Protein AF-A0A6I9X3T2-F1 (afdb_monomer_lite)

Structure (mmCIF, N/CA/C/O backbone):
data_AF-A0A6I9X3T2-F1
#
_entry.id   AF-A0A6I9X3T2-F1
#
loop_
_atom_site.group_PDB
_atom_site.id
_atom_site.type_symbol
_atom_site.label_atom_id
_atom_site.label_alt_id
_atom_site.label_comp_id
_atom_site.label_asym_id
_atom_site.label_entity_id
_atom_site.label_seq_id
_atom_site.pdbx_PDB_ins_code
_atom_site.Cartn_x
_atom_site.Cartn_y
_atom_site.Cartn_z
_atom_site.occupancy
_atom_site.B_iso_or_equiv
_atom_site.auth_seq_id
_atom_site.auth_comp_id
_atom_site.auth_asym_id
_atom_site.auth_atom_id
_atom_site.pdbx_PDB_model_num
ATOM 1 N N . MET A 1 1 ? 35.623 -8.722 -0.487 1.00 36.25 1 MET A N 1
ATOM 2 C CA . MET A 1 1 ? 34.406 -9.232 0.184 1.00 36.25 1 MET A CA 1
ATOM 3 C C . MET A 1 1 ? 33.164 -8.410 -0.207 1.00 36.25 1 MET A C 1
ATOM 5 O O . MET A 1 1 ? 32.327 -8.148 0.637 1.00 36.25 1 MET A O 1
ATOM 9 N N . TYR A 1 2 ? 33.037 -8.009 -1.482 1.00 32.78 2 TYR A N 1
ATOM 10 C CA . TYR A 1 2 ? 31.854 -7.307 -2.017 1.00 32.78 2 TYR A CA 1
ATOM 11 C C . TYR A 1 2 ? 31.124 -8.128 -3.093 1.00 32.78 2 TYR A C 1
ATOM 13 O O . TYR A 1 2 ? 29.974 -7.849 -3.388 1.00 32.78 2 TYR A O 1
ATOM 21 N N . PHE A 1 3 ? 31.750 -9.181 -3.631 1.00 32.00 3 PHE A N 1
ATOM 22 C CA . PHE A 1 3 ? 31.204 -9.988 -4.727 1.00 32.00 3 PHE A CA 1
ATOM 23 C C . PHE A 1 3 ? 29.961 -10.818 -4.352 1.00 32.00 3 PHE A C 1
ATOM 25 O O . PHE A 1 3 ? 29.101 -11.019 -5.194 1.00 32.00 3 PHE A O 1
ATOM 32 N N . THR A 1 4 ? 29.792 -11.230 -3.092 1.00 39.19 4 THR A N 1
ATOM 33 C CA . THR A 1 4 ? 28.711 -12.158 -2.698 1.00 39.19 4 THR A CA 1
ATOM 34 C C . THR A 1 4 ? 27.337 -11.502 -2.532 1.00 39.19 4 THR A C 1
ATOM 36 O O . THR A 1 4 ? 26.312 -12.151 -2.738 1.00 39.19 4 THR A O 1
ATOM 39 N N . VAL A 1 5 ? 27.282 -10.217 -2.166 1.00 44.88 5 VAL A N 1
ATOM 40 C CA . VAL A 1 5 ? 26.004 -9.509 -1.953 1.00 44.88 5 VAL A CA 1
ATOM 41 C C . VAL A 1 5 ? 25.334 -9.182 -3.289 1.00 44.88 5 VAL A C 1
ATOM 43 O O . VAL A 1 5 ? 24.115 -9.283 -3.399 1.00 44.88 5 VAL A O 1
ATOM 46 N N . TRP A 1 6 ? 26.123 -8.841 -4.310 1.00 41.34 6 TRP A N 1
ATOM 47 C CA . TRP A 1 6 ? 25.621 -8.528 -5.650 1.00 41.34 6 TRP A CA 1
ATOM 48 C C . TRP A 1 6 ? 25.137 -9.770 -6.396 1.00 41.34 6 TRP A C 1
ATOM 50 O O . TRP A 1 6 ? 24.061 -9.736 -6.980 1.00 41.34 6 TRP A O 1
ATOM 60 N N . GLU A 1 7 ? 25.865 -10.883 -6.296 1.00 44.50 7 GLU A N 1
ATOM 61 C CA . GLU A 1 7 ? 25.484 -12.156 -6.923 1.00 44.50 7 GLU A CA 1
ATOM 62 C C . GLU A 1 7 ? 24.154 -12.683 -6.362 1.00 44.50 7 GLU A C 1
ATOM 64 O O . GLU A 1 7 ? 23.272 -13.079 -7.117 1.00 44.50 7 GLU A O 1
ATOM 69 N N . THR A 1 8 ? 23.954 -12.579 -5.043 1.00 51.19 8 THR A N 1
ATOM 70 C CA . THR A 1 8 ? 22.697 -12.994 -4.396 1.00 51.19 8 THR A CA 1
ATOM 71 C C . THR A 1 8 ? 21.515 -12.111 -4.828 1.00 51.19 8 THR A C 1
ATOM 73 O O . THR A 1 8 ? 20.446 -12.625 -5.139 1.00 51.19 8 THR A O 1
ATOM 76 N N . ARG A 1 9 ? 21.707 -10.784 -4.926 1.00 53.88 9 ARG A N 1
ATOM 77 C CA . ARG A 1 9 ? 20.660 -9.843 -5.382 1.00 53.88 9 ARG A CA 1
ATOM 78 C C . ARG A 1 9 ? 20.298 -10.026 -6.857 1.00 53.88 9 ARG A C 1
ATOM 80 O O . ARG A 1 9 ? 19.136 -9.872 -7.221 1.00 53.88 9 ARG A O 1
ATOM 87 N N . TYR A 1 10 ? 21.285 -10.345 -7.691 1.00 49.97 10 TYR A N 1
ATOM 88 C CA . TYR A 1 10 ? 21.084 -10.633 -9.108 1.00 49.97 10 TYR A CA 1
ATOM 89 C C . TYR A 1 10 ? 20.262 -11.915 -9.297 1.00 49.97 10 TYR A C 1
ATOM 91 O O . TYR A 1 10 ? 19.317 -11.933 -10.078 1.00 49.97 10 TYR A O 1
ATOM 99 N N . ILE A 1 11 ? 20.550 -12.959 -8.512 1.00 50.78 11 ILE A N 1
ATOM 100 C CA . ILE A 1 11 ? 19.784 -14.214 -8.514 1.00 50.78 11 ILE A CA 1
ATOM 101 C C . ILE A 1 11 ? 18.321 -13.976 -8.108 1.00 50.78 11 ILE A C 1
ATOM 103 O O . ILE A 1 11 ? 17.423 -14.493 -8.768 1.00 50.78 11 ILE A O 1
ATOM 107 N N . ASP A 1 12 ? 18.061 -13.153 -7.087 1.00 53.50 12 ASP A N 1
ATOM 108 C CA . ASP A 1 12 ? 16.691 -12.864 -6.638 1.00 53.50 12 ASP A CA 1
ATOM 109 C C . ASP A 1 12 ? 15.867 -12.099 -7.695 1.00 53.50 12 ASP A C 1
ATOM 111 O O . ASP A 1 12 ? 14.679 -12.382 -7.862 1.00 53.50 12 ASP A O 1
ATOM 115 N N . LEU A 1 13 ? 16.485 -11.189 -8.462 1.00 55.19 13 LEU A N 1
ATOM 116 C CA . LEU A 1 13 ? 15.826 -10.494 -9.581 1.00 55.19 13 LEU A CA 1
ATOM 117 C C . LEU A 1 13 ? 15.439 -11.460 -10.713 1.00 55.19 13 LEU A C 1
ATOM 119 O O . LEU A 1 13 ? 14.351 -11.343 -11.270 1.00 55.19 13 LEU A O 1
ATOM 123 N N . VAL A 1 14 ? 16.279 -12.454 -11.009 1.00 52.22 14 VAL A N 1
ATOM 124 C CA . VAL A 1 14 ? 16.060 -13.433 -12.094 1.00 52.22 14 VAL A CA 1
ATOM 125 C C . VAL A 1 14 ? 14.908 -14.413 -11.798 1.00 52.22 14 VAL A C 1
ATOM 127 O O . VAL A 1 14 ? 14.399 -15.056 -12.714 1.00 52.22 14 VAL A O 1
ATOM 130 N N . THR A 1 15 ? 14.462 -14.526 -10.540 1.00 53.75 15 THR A N 1
ATOM 131 C CA . THR A 1 15 ? 13.372 -15.447 -10.149 1.00 53.75 15 THR A CA 1
ATOM 132 C C . THR A 1 15 ? 11.957 -14.907 -10.362 1.00 53.75 15 THR A C 1
ATOM 134 O O . THR A 1 15 ? 11.018 -15.699 -10.412 1.00 53.75 15 THR A O 1
ATOM 137 N N . PHE A 1 16 ? 11.773 -13.592 -10.522 1.00 62.12 16 PHE A N 1
ATOM 138 C CA . PHE A 1 16 ? 10.501 -13.052 -11.013 1.00 62.12 16 PHE A CA 1
ATOM 139 C C . PHE A 1 16 ? 10.428 -13.315 -12.524 1.00 62.12 16 PHE A C 1
ATOM 141 O O . PHE A 1 16 ? 11.463 -13.161 -13.176 1.00 62.12 16 PHE A O 1
ATOM 148 N N . PRO A 1 17 ? 9.281 -13.730 -13.105 1.00 57.81 17 PRO A N 1
ATOM 149 C CA . PRO A 1 17 ? 9.253 -14.172 -14.495 1.00 57.81 17 PRO A CA 1
ATOM 150 C C . PRO A 1 17 ? 9.870 -13.101 -15.402 1.00 57.81 17 PRO A C 1
ATOM 152 O O . PRO A 1 17 ? 9.395 -11.958 -15.400 1.00 57.81 17 PRO A O 1
ATOM 155 N N . PRO A 1 18 ? 10.946 -13.433 -16.141 1.00 56.97 18 PRO A N 1
ATOM 156 C CA . PRO A 1 18 ? 11.605 -12.469 -17.004 1.00 56.97 18 PRO A CA 1
ATOM 157 C C . PRO A 1 18 ? 10.618 -11.935 -18.040 1.00 56.97 18 PRO A C 1
ATOM 159 O O . PRO A 1 18 ? 9.667 -12.620 -18.429 1.00 56.97 18 PRO A O 1
ATOM 162 N N . SER A 1 19 ? 10.855 -10.715 -18.530 1.00 57.22 19 SER A N 1
ATOM 163 C CA . SER A 1 19 ? 9.983 -10.086 -19.534 1.00 57.22 19 SER A CA 1
ATOM 164 C C . SER A 1 19 ? 9.838 -10.931 -20.801 1.00 57.22 19 SER A C 1
ATOM 166 O O . SER A 1 19 ? 8.856 -10.796 -21.515 1.00 57.22 19 SER A O 1
ATOM 168 N N . THR A 1 20 ? 10.776 -11.847 -21.045 1.00 53.47 20 THR A N 1
ATOM 169 C CA . THR A 1 20 ? 10.762 -12.813 -22.146 1.00 53.47 20 THR A CA 1
ATOM 170 C C . THR A 1 20 ? 9.652 -13.863 -22.051 1.00 53.47 20 THR A C 1
ATOM 172 O O . THR A 1 20 ? 9.318 -14.463 -23.070 1.00 53.47 20 THR A O 1
ATOM 175 N N . ILE A 1 21 ? 9.077 -14.097 -20.866 1.00 57.84 21 ILE A N 1
ATOM 176 C CA . ILE A 1 21 ? 7.931 -15.003 -20.668 1.00 57.84 21 ILE A CA 1
ATOM 177 C C . ILE A 1 21 ? 6.603 -14.257 -20.876 1.00 57.84 21 ILE A C 1
ATOM 179 O O . ILE A 1 21 ? 5.602 -14.866 -21.245 1.00 57.84 21 ILE A O 1
ATOM 183 N N . LEU A 1 22 ? 6.597 -12.935 -20.686 1.00 66.75 22 LEU A N 1
ATOM 184 C CA . LEU A 1 22 ? 5.420 -12.090 -20.853 1.00 66.75 22 LEU A CA 1
ATOM 185 C C . LEU A 1 22 ? 5.244 -11.698 -22.323 1.00 66.75 22 LEU A C 1
ATOM 187 O O . LEU A 1 22 ? 6.177 -11.265 -22.996 1.00 66.75 22 LEU A O 1
ATOM 191 N N . HIS A 1 23 ? 4.020 -11.817 -22.833 1.00 72.25 23 HIS A N 1
ATOM 192 C CA . HIS A 1 23 ? 3.716 -11.350 -24.179 1.00 72.25 23 HIS A CA 1
ATOM 193 C C . HIS A 1 23 ? 3.770 -9.816 -24.203 1.00 72.25 23 HIS A C 1
ATOM 195 O O . HIS A 1 23 ? 2.921 -9.166 -23.592 1.00 72.25 23 HIS A O 1
ATOM 201 N N . ASN A 1 24 ? 4.744 -9.231 -24.911 1.00 78.88 24 ASN A N 1
ATOM 202 C CA . ASN A 1 24 ? 4.917 -7.771 -24.982 1.00 78.88 24 ASN A CA 1
ATOM 203 C C . ASN A 1 24 ? 3.615 -7.042 -25.347 1.00 78.88 24 ASN A C 1
ATOM 205 O O . ASN A 1 24 ? 3.306 -6.029 -24.732 1.00 78.88 24 ASN A O 1
ATOM 209 N N . ALA A 1 25 ? 2.794 -7.605 -26.244 1.00 85.62 25 ALA A N 1
ATOM 210 C CA . ALA A 1 25 ? 1.533 -6.963 -26.616 1.00 85.62 25 ALA A CA 1
ATOM 211 C C . ALA A 1 25 ? 0.522 -6.894 -25.458 1.00 85.62 25 ALA A C 1
ATOM 213 O O . ALA A 1 25 ? -0.237 -5.938 -25.393 1.00 85.62 25 ALA A O 1
ATOM 214 N N . TRP A 1 26 ? 0.519 -7.862 -24.527 1.00 90.00 26 TRP A N 1
ATOM 215 C CA . TRP A 1 26 ? -0.356 -7.789 -23.348 1.00 90.00 26 TRP A CA 1
ATOM 216 C C . TRP A 1 26 ? 0.072 -6.642 -22.433 1.00 90.00 26 TRP A C 1
ATOM 218 O O . TRP A 1 26 ? -0.766 -5.871 -21.972 1.00 90.00 26 TRP A O 1
ATOM 228 N N . VAL A 1 27 ? 1.384 -6.488 -22.222 1.00 90.75 27 VAL A N 1
ATOM 229 C CA . VAL A 1 27 ? 1.930 -5.359 -21.461 1.00 90.75 27 VAL A CA 1
ATOM 230 C C . VAL A 1 27 ? 1.528 -4.048 -22.132 1.00 90.75 27 VAL A C 1
ATOM 232 O O . VAL A 1 27 ? 0.969 -3.185 -21.464 1.00 90.75 27 VAL A O 1
ATOM 235 N N . ASP A 1 28 ? 1.743 -3.914 -23.440 1.00 90.69 28 ASP A N 1
ATOM 236 C CA . ASP A 1 28 ? 1.386 -2.702 -24.180 1.00 90.69 28 ASP A CA 1
ATOM 237 C C . ASP A 1 28 ? -0.113 -2.388 -24.057 1.00 90.69 28 ASP A C 1
ATOM 239 O O . ASP A 1 28 ? -0.464 -1.272 -23.685 1.00 90.69 28 ASP A O 1
ATOM 243 N N . THR A 1 29 ? -0.994 -3.381 -24.220 1.00 92.06 29 THR A N 1
ATOM 244 C CA . THR A 1 29 ? -2.447 -3.211 -24.037 1.00 92.06 29 THR A CA 1
ATOM 245 C C . THR A 1 29 ? -2.815 -2.758 -22.620 1.00 92.06 29 THR A C 1
ATOM 247 O O . THR A 1 29 ? -3.648 -1.869 -22.458 1.00 92.06 29 THR A O 1
ATOM 250 N N . VAL A 1 30 ? -2.193 -3.319 -21.575 1.00 93.06 30 VAL A N 1
ATOM 251 C CA . VAL A 1 30 ? -2.446 -2.905 -20.180 1.00 93.06 30 VAL A CA 1
ATOM 252 C C . VAL A 1 30 ? -2.132 -1.422 -19.971 1.00 93.06 30 VAL A C 1
ATOM 254 O O . VAL A 1 30 ? -2.886 -0.721 -19.288 1.00 93.06 30 VAL A O 1
ATOM 257 N N . TRP A 1 31 ? -1.034 -0.950 -20.563 1.00 93.44 31 TRP A N 1
ATOM 258 C CA . TRP A 1 31 ? -0.617 0.449 -20.494 1.00 93.44 31 TRP A CA 1
ATOM 259 C C . TRP A 1 31 ? -1.465 1.363 -21.387 1.00 93.44 31 TRP A C 1
ATOM 261 O O . TRP A 1 31 ? -1.788 2.465 -20.961 1.00 93.44 31 TRP A O 1
ATOM 271 N N . GLU A 1 32 ? -1.859 0.921 -22.583 1.00 92.38 32 GLU A N 1
ATOM 272 C CA . GLU A 1 32 ? -2.734 1.676 -23.494 1.00 92.38 32 GLU A CA 1
ATOM 273 C C . GLU A 1 32 ? -4.152 1.861 -22.938 1.00 92.38 32 GLU A C 1
ATOM 275 O O . GLU A 1 32 ? -4.785 2.884 -23.191 1.00 92.38 32 GLU A O 1
ATOM 280 N N . LEU A 1 33 ? -4.644 0.897 -22.154 1.00 93.38 33 LEU A N 1
ATOM 281 C CA . LEU A 1 33 ? -5.955 0.952 -21.497 1.00 93.38 33 LEU A CA 1
ATOM 282 C C . LEU A 1 33 ? -5.905 1.579 -20.095 1.00 93.38 33 LEU A C 1
ATOM 284 O O . LEU A 1 33 ? -6.852 1.428 -19.314 1.00 93.38 33 LEU A O 1
ATOM 288 N N . ASP A 1 34 ? -4.805 2.249 -19.741 1.00 92.50 34 ASP A N 1
ATOM 289 C CA . ASP A 1 34 ? -4.625 2.962 -18.472 1.00 92.50 34 ASP A CA 1
ATOM 290 C C . ASP A 1 34 ? -4.964 2.110 -17.233 1.00 92.50 34 ASP A C 1
ATOM 292 O O . ASP A 1 34 ? -5.422 2.624 -16.206 1.00 92.50 34 ASP A O 1
ATOM 296 N N . PHE A 1 35 ? -4.709 0.796 -17.295 1.00 93.00 35 PHE A N 1
ATOM 297 C CA . PHE A 1 35 ? -4.991 -0.149 -16.211 1.00 93.00 35 PHE A CA 1
ATOM 298 C C . PHE A 1 35 ? -6.478 -0.217 -15.816 1.00 93.00 35 PHE A C 1
ATOM 300 O O . PHE A 1 35 ? -6.800 -0.375 -14.638 1.00 93.00 35 PHE A O 1
ATOM 307 N N . THR A 1 36 ? -7.411 -0.062 -16.758 1.00 89.00 36 THR A N 1
ATOM 308 C CA . THR A 1 36 ? -8.860 -0.090 -16.477 1.00 89.00 36 THR A CA 1
ATOM 309 C C . THR A 1 36 ? -9.506 -1.432 -16.829 1.00 89.00 36 THR A C 1
ATOM 311 O O . THR A 1 36 ? -9.787 -2.215 -15.919 1.00 89.00 36 THR A O 1
ATOM 314 N N . GLU A 1 37 ? -9.708 -1.702 -18.119 1.00 80.50 37 GLU A N 1
ATOM 315 C CA . GLU A 1 37 ? -10.385 -2.881 -18.677 1.00 80.50 37 GLU A CA 1
ATOM 316 C C . GLU A 1 37 ? -9.379 -3.827 -19.348 1.00 80.50 37 GLU A C 1
ATOM 318 O O . GLU A 1 37 ? -9.374 -4.010 -20.560 1.00 80.50 37 GLU A O 1
ATOM 323 N N . THR A 1 38 ? -8.470 -4.403 -18.563 1.00 81.94 38 THR A N 1
ATOM 324 C CA . THR A 1 38 ? -7.403 -5.254 -19.106 1.00 81.94 38 THR A CA 1
ATOM 325 C C . THR A 1 38 ? -7.792 -6.725 -19.090 1.00 81.94 38 THR A C 1
ATOM 327 O O . THR A 1 38 ? -8.364 -7.202 -18.107 1.00 81.94 38 THR A O 1
ATOM 330 N N . GLU A 1 39 ? -7.413 -7.463 -20.133 1.00 85.69 39 GLU A N 1
ATOM 331 C CA . GLU A 1 39 ? -7.477 -8.925 -20.118 1.00 85.69 39 GLU A CA 1
ATOM 332 C C . GLU A 1 39 ? -6.620 -9.493 -18.971 1.00 85.69 39 GLU A C 1
ATOM 334 O O . GLU A 1 39 ? -5.563 -8.926 -18.656 1.00 85.69 39 GLU A O 1
ATOM 339 N N . PRO A 1 40 ? -7.059 -10.592 -18.328 1.00 87.19 40 PRO A N 1
ATOM 340 C CA . PRO A 1 40 ? -6.298 -11.214 -17.253 1.00 87.19 40 PRO A CA 1
ATOM 341 C C . PRO A 1 40 ? -4.946 -11.719 -17.762 1.00 87.19 40 PRO A C 1
ATOM 343 O O . PRO A 1 40 ? -4.784 -12.041 -18.941 1.00 87.19 40 PRO A O 1
ATOM 346 N N . LEU A 1 41 ? -3.977 -11.805 -16.853 1.00 89.44 41 LEU A N 1
ATOM 347 C CA . LEU A 1 41 ? -2.704 -12.451 -17.134 1.00 89.44 41 LEU A CA 1
ATOM 348 C C . LEU A 1 41 ? -2.935 -13.912 -17.556 1.00 89.44 41 LEU A C 1
ATOM 350 O O . LEU A 1 41 ? -3.831 -14.592 -17.057 1.00 89.44 41 LEU A O 1
ATOM 354 N N . ASP A 1 42 ? -2.109 -14.404 -18.478 1.00 89.31 42 ASP A N 1
ATOM 355 C CA . ASP A 1 42 ? -2.141 -15.808 -18.873 1.00 89.31 42 ASP A CA 1
ATOM 356 C C . ASP A 1 42 ? -1.940 -16.731 -17.656 1.00 89.31 42 ASP A C 1
ATOM 358 O O . ASP A 1 42 ? -0.979 -16.589 -16.896 1.00 89.31 42 ASP A O 1
ATOM 362 N N . SER A 1 43 ? -2.828 -17.719 -17.521 1.00 88.19 43 SER A N 1
ATOM 363 C CA . SER A 1 43 ? -2.887 -18.637 -16.375 1.00 88.19 43 SER A CA 1
ATOM 364 C C . SER A 1 43 ? -1.584 -19.391 -16.100 1.00 88.19 43 SER A C 1
ATOM 366 O O . SER A 1 43 ? -1.274 -19.678 -14.945 1.00 88.19 43 SER A O 1
ATOM 368 N N . ARG A 1 44 ? -0.785 -19.696 -17.132 1.00 87.56 44 ARG A N 1
ATOM 369 C CA . ARG A 1 44 ? 0.514 -20.354 -16.949 1.00 87.56 44 ARG A CA 1
ATOM 370 C C . ARG A 1 44 ? 1.516 -19.392 -16.323 1.00 87.56 44 ARG A C 1
ATOM 372 O O . ARG A 1 44 ? 2.270 -19.792 -15.444 1.00 87.56 44 ARG A O 1
ATOM 379 N N . THR A 1 45 ? 1.527 -18.140 -16.770 1.00 86.00 45 THR A N 1
ATOM 380 C CA . THR A 1 45 ? 2.402 -17.098 -16.213 1.00 86.00 45 THR A CA 1
ATOM 381 C C . THR A 1 45 ? 1.990 -16.738 -14.788 1.00 86.00 45 THR A C 1
ATOM 383 O O . THR A 1 45 ? 2.847 -16.619 -13.917 1.00 86.00 45 THR A O 1
ATOM 386 N N . GLU A 1 46 ? 0.688 -16.622 -14.531 1.00 89.62 46 GLU A N 1
ATOM 387 C CA . GLU A 1 46 ? 0.148 -16.414 -13.186 1.00 89.62 46 GLU A CA 1
ATOM 388 C C . GLU A 1 46 ? 0.515 -17.566 -12.239 1.00 89.62 46 GLU A C 1
ATOM 390 O O . GLU A 1 46 ? 0.995 -17.320 -11.130 1.00 89.62 46 GLU A O 1
ATOM 395 N N . GLY A 1 47 ? 0.374 -18.817 -12.695 1.00 87.56 47 GLY A N 1
ATOM 396 C CA . GLY A 1 47 ? 0.794 -20.009 -11.956 1.00 87.56 47 GLY A CA 1
ATOM 397 C C . GLY A 1 47 ? 2.269 -19.952 -11.566 1.00 87.56 47 GLY A C 1
ATOM 398 O O . GLY A 1 47 ? 2.590 -20.040 -10.392 1.00 87.56 47 GLY A O 1
ATOM 399 N N . LEU A 1 48 ? 3.168 -19.638 -12.505 1.00 86.94 48 LEU A N 1
ATOM 400 C CA . LEU A 1 48 ? 4.607 -19.522 -12.212 1.00 86.94 48 LEU A CA 1
ATOM 401 C C . LEU A 1 48 ? 4.938 -18.498 -11.111 1.00 86.94 48 LEU A C 1
ATOM 403 O O . LEU A 1 48 ? 5.924 -18.664 -10.397 1.00 86.94 48 LEU A O 1
ATOM 407 N N . ILE A 1 49 ? 4.145 -17.432 -10.977 1.00 87.00 49 ILE A N 1
ATOM 408 C CA . ILE A 1 49 ? 4.335 -16.414 -9.931 1.00 87.00 49 ILE A CA 1
ATOM 409 C C . ILE A 1 49 ? 3.782 -16.898 -8.588 1.00 87.00 49 ILE A C 1
ATOM 411 O O . ILE A 1 49 ? 4.340 -16.576 -7.538 1.00 87.00 49 ILE A O 1
ATOM 415 N N . THR A 1 50 ? 2.672 -17.632 -8.625 1.00 90.31 50 THR A N 1
ATOM 416 C CA . THR A 1 50 ? 1.883 -18.016 -7.447 1.00 90.31 50 THR A CA 1
ATOM 417 C C . THR A 1 50 ? 2.178 -19.430 -6.935 1.00 90.31 50 THR A C 1
ATOM 419 O O . THR A 1 50 ? 1.745 -19.758 -5.830 1.00 90.31 50 THR A O 1
ATOM 422 N N . ASP A 1 51 ? 2.956 -20.233 -7.671 1.00 88.56 51 ASP A N 1
ATOM 423 C CA . ASP A 1 51 ? 3.317 -21.625 -7.352 1.00 88.56 51 ASP A CA 1
ATOM 424 C C . ASP A 1 51 ? 3.980 -21.748 -5.966 1.00 88.56 51 ASP A C 1
ATOM 426 O O . ASP A 1 51 ? 3.615 -22.614 -5.171 1.00 88.56 51 ASP A O 1
ATOM 430 N N . ASP A 1 52 ? 4.893 -20.828 -5.634 1.00 85.25 52 ASP A N 1
ATOM 431 C CA . ASP A 1 52 ? 5.566 -20.748 -4.325 1.00 85.25 52 ASP A CA 1
ATOM 432 C C . ASP A 1 52 ? 4.814 -19.838 -3.321 1.00 85.25 52 ASP A C 1
ATOM 434 O O . ASP A 1 52 ? 5.365 -19.372 -2.315 1.00 85.25 52 ASP A O 1
ATOM 438 N N . GLY A 1 53 ? 3.544 -19.528 -3.591 1.00 88.62 53 GLY A N 1
ATOM 439 C CA . GLY A 1 53 ? 2.748 -18.584 -2.814 1.00 88.62 53 GLY A CA 1
ATOM 440 C C . GLY A 1 53 ? 3.304 -17.159 -2.891 1.00 88.62 53 GLY A C 1
ATOM 441 O O . GLY A 1 53 ? 3.499 -16.602 -3.967 1.00 88.62 53 GLY A O 1
ATOM 442 N N . LEU A 1 54 ? 3.535 -16.525 -1.737 1.00 91.62 54 LEU A N 1
ATOM 443 C CA . LEU A 1 54 ? 3.958 -15.115 -1.656 1.00 91.62 54 LEU A CA 1
ATOM 444 C C . LEU A 1 54 ? 5.462 -14.897 -1.878 1.00 91.62 54 LEU A C 1
ATOM 446 O O . LEU A 1 54 ? 5.926 -13.754 -1.902 1.00 91.62 54 LEU A O 1
ATOM 450 N N . GLU A 1 55 ? 6.237 -15.970 -2.009 1.00 90.44 55 GLU A N 1
ATOM 451 C CA . GLU A 1 55 ? 7.694 -15.909 -1.963 1.00 90.44 55 GLU A CA 1
ATOM 452 C C . GLU A 1 55 ? 8.289 -15.101 -3.127 1.00 90.44 55 GLU A C 1
ATOM 454 O O . GLU A 1 55 ? 9.213 -14.317 -2.907 1.00 90.44 55 GLU A O 1
ATOM 459 N N . ALA A 1 56 ? 7.710 -15.184 -4.331 1.00 89.31 56 ALA A N 1
ATOM 460 C CA . ALA A 1 56 ? 8.134 -14.377 -5.479 1.00 89.31 56 ALA A CA 1
ATOM 461 C C . ALA A 1 56 ? 8.044 -12.866 -5.187 1.00 89.31 56 ALA A C 1
ATOM 463 O O . ALA A 1 56 ? 8.990 -12.113 -5.433 1.00 89.31 56 ALA A O 1
ATOM 464 N N . PHE A 1 57 ? 6.939 -12.421 -4.576 1.00 91.75 57 PHE A N 1
ATOM 465 C CA . PHE A 1 57 ? 6.756 -11.023 -4.183 1.00 91.75 57 PHE A CA 1
ATOM 466 C C . PHE A 1 57 ? 7.742 -10.614 -3.079 1.00 91.75 57 PHE A C 1
ATOM 468 O O . PHE A 1 57 ? 8.299 -9.517 -3.108 1.00 91.75 57 PHE A O 1
ATOM 475 N N . VAL A 1 58 ? 7.980 -11.494 -2.101 1.00 91.81 58 VAL A N 1
ATOM 476 C CA . VAL A 1 58 ? 8.900 -11.234 -0.982 1.00 91.81 58 VAL A CA 1
ATOM 477 C C . VAL A 1 58 ? 10.352 -11.132 -1.456 1.00 91.81 58 VAL A C 1
ATOM 479 O O . VAL A 1 58 ? 11.062 -10.223 -1.016 1.00 91.81 58 VAL A O 1
ATOM 482 N N . ARG A 1 59 ? 10.802 -12.021 -2.349 1.00 90.31 59 ARG A N 1
ATOM 483 C CA . ARG A 1 59 ? 12.152 -11.982 -2.937 1.00 90.31 59 ARG A CA 1
ATOM 484 C C . ARG A 1 59 ? 12.361 -10.716 -3.751 1.00 90.31 59 ARG A C 1
ATOM 486 O O . ARG A 1 59 ? 13.313 -9.984 -3.484 1.00 90.31 59 ARG A O 1
ATOM 493 N N . LEU A 1 60 ? 11.421 -10.392 -4.643 1.00 89.62 60 LEU A N 1
ATOM 494 C CA . LEU A 1 60 ? 11.491 -9.162 -5.431 1.00 89.62 60 LEU A CA 1
ATOM 495 C C . LEU A 1 60 ? 11.532 -7.923 -4.525 1.00 89.62 60 LEU A C 1
ATOM 497 O O . LEU A 1 60 ? 12.334 -7.016 -4.743 1.00 89.62 60 LEU A O 1
ATOM 501 N N . TYR A 1 61 ? 10.727 -7.901 -3.460 1.00 91.94 61 TYR A N 1
ATOM 502 C CA . TYR A 1 61 ? 10.721 -6.788 -2.513 1.00 91.94 61 TYR A CA 1
ATOM 503 C C . TYR A 1 61 ? 12.078 -6.642 -1.817 1.00 91.94 61 TYR A C 1
ATOM 505 O O . TYR A 1 61 ? 12.618 -5.540 -1.751 1.00 91.94 61 TYR A O 1
ATOM 513 N N . LYS A 1 62 ? 12.664 -7.744 -1.331 1.00 90.50 62 LYS A N 1
ATOM 514 C CA . LYS A 1 62 ? 13.993 -7.749 -0.695 1.00 90.50 62 LYS A CA 1
ATOM 515 C C . LYS A 1 62 ? 15.103 -7.313 -1.652 1.00 90.50 62 LYS A C 1
ATOM 517 O O . LYS A 1 62 ? 16.009 -6.608 -1.217 1.00 90.50 62 LYS A O 1
ATOM 522 N N . ALA A 1 63 ? 15.025 -7.700 -2.924 1.00 88.00 63 ALA A N 1
ATOM 523 C CA . ALA A 1 63 ? 15.997 -7.310 -3.941 1.00 88.00 63 ALA A CA 1
ATOM 524 C C . ALA A 1 63 ? 15.928 -5.808 -4.262 1.00 88.00 63 ALA A C 1
ATOM 526 O O . ALA A 1 63 ? 16.963 -5.161 -4.410 1.00 88.00 63 ALA A O 1
ATOM 527 N N . LEU A 1 64 ? 14.717 -5.241 -4.321 1.00 89.06 64 LEU A N 1
ATOM 528 C CA . LEU A 1 64 ? 14.482 -3.834 -4.660 1.00 89.06 64 LEU A CA 1
ATOM 529 C C . LEU A 1 64 ? 14.657 -2.871 -3.474 1.00 89.06 64 LEU A C 1
ATOM 531 O O . LEU A 1 64 ? 15.049 -1.723 -3.669 1.00 89.06 64 LEU A O 1
ATOM 535 N N . PHE A 1 65 ? 14.384 -3.317 -2.245 1.00 89.81 65 PHE A N 1
ATOM 536 C CA . PHE A 1 65 ? 14.373 -2.467 -1.049 1.00 89.81 65 PHE A CA 1
ATOM 537 C C . PHE A 1 65 ? 15.664 -1.657 -0.817 1.00 89.81 65 PHE A C 1
ATOM 539 O O . PHE A 1 65 ? 15.556 -0.475 -0.490 1.00 89.81 65 PHE A O 1
ATOM 546 N N . PRO A 1 66 ? 16.881 -2.209 -1.006 1.00 88.31 66 PRO A N 1
ATOM 547 C CA . PRO A 1 66 ? 18.117 -1.445 -0.839 1.00 88.31 66 PRO A CA 1
ATOM 548 C C . PRO A 1 66 ? 18.216 -0.220 -1.755 1.00 88.31 66 PRO A C 1
ATOM 550 O O . PRO A 1 66 ? 18.908 0.729 -1.420 1.00 88.31 66 PRO A O 1
ATOM 553 N N . PHE A 1 67 ? 17.511 -0.194 -2.887 1.00 86.75 67 PHE A N 1
ATOM 554 C CA . PHE A 1 67 ? 17.546 0.942 -3.811 1.00 86.75 67 PHE A CA 1
ATOM 555 C C . PHE A 1 67 ? 16.595 2.082 -3.413 1.00 86.75 67 PHE A C 1
ATOM 557 O O . PHE A 1 67 ? 16.599 3.127 -4.061 1.00 86.75 67 PHE A O 1
ATOM 564 N N . SER A 1 68 ? 15.778 1.904 -2.365 1.00 84.62 68 SER A N 1
ATOM 565 C CA . SER A 1 68 ? 14.889 2.948 -1.830 1.00 84.62 68 SER A CA 1
ATOM 566 C C . SER A 1 68 ? 15.390 3.577 -0.523 1.00 84.62 68 SER A C 1
ATOM 568 O O . SER A 1 68 ? 14.837 4.586 -0.073 1.00 84.62 68 SER A O 1
ATOM 570 N N . ALA A 1 69 ? 16.403 2.986 0.119 1.00 72.25 69 ALA A N 1
ATOM 571 C CA . ALA A 1 69 ? 16.969 3.492 1.365 1.00 72.25 69 ALA A CA 1
ATOM 572 C C . ALA A 1 69 ? 18.003 4.595 1.090 1.00 72.25 69 ALA A C 1
ATOM 574 O O . ALA A 1 69 ? 18.870 4.442 0.237 1.00 72.25 69 ALA A O 1
ATOM 575 N N . ASP A 1 70 ? 17.928 5.688 1.853 1.00 62.81 70 ASP A N 1
ATOM 576 C CA . ASP A 1 70 ? 18.811 6.854 1.683 1.00 62.81 70 ASP A CA 1
ATOM 577 C C . ASP A 1 70 ? 20.243 6.588 2.199 1.00 62.81 70 ASP A C 1
ATOM 579 O O . ASP A 1 70 ? 21.151 7.372 1.939 1.00 62.81 70 ASP A O 1
ATOM 583 N N . ASP A 1 71 ? 20.440 5.478 2.922 1.00 53.91 71 ASP A N 1
ATOM 584 C CA . ASP A 1 71 ? 21.664 5.135 3.662 1.00 53.91 71 ASP A CA 1
ATOM 585 C C . ASP A 1 71 ? 22.695 4.329 2.854 1.00 53.91 71 ASP A C 1
ATOM 587 O O . ASP A 1 71 ? 23.747 3.966 3.384 1.00 53.91 71 ASP A O 1
ATOM 591 N N . HIS A 1 72 ? 22.429 4.007 1.587 1.00 51.97 72 HIS A N 1
ATOM 592 C CA . HIS A 1 72 ? 23.399 3.258 0.796 1.00 51.97 72 HIS A CA 1
ATOM 593 C C . HIS A 1 72 ? 24.333 4.182 0.009 1.00 51.97 72 HIS A C 1
ATOM 595 O O . HIS A 1 72 ? 23.912 4.942 -0.855 1.00 51.97 72 HIS A O 1
ATOM 601 N N . GLU A 1 73 ? 25.639 4.007 0.237 1.00 49.19 73 GLU A N 1
ATOM 602 C CA . GLU A 1 73 ? 26.751 4.534 -0.575 1.00 49.19 73 GLU A CA 1
ATOM 603 C C . GLU A 1 73 ? 26.706 4.081 -2.052 1.00 49.19 73 GLU A C 1
ATOM 605 O O . GLU A 1 73 ? 27.556 4.469 -2.855 1.00 49.19 73 GLU A O 1
ATOM 610 N N . THR A 1 74 ? 25.734 3.251 -2.442 1.00 54.50 74 THR A N 1
ATOM 611 C CA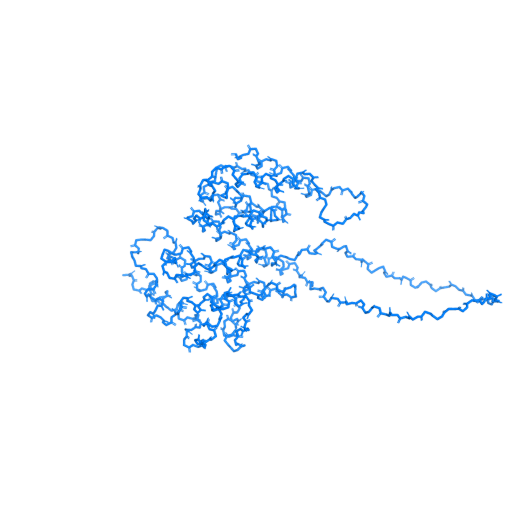 . THR A 1 74 ? 25.540 2.823 -3.824 1.00 54.50 74 THR A CA 1
ATOM 612 C C . THR A 1 74 ? 25.037 3.996 -4.654 1.00 54.50 74 THR A C 1
ATOM 614 O O . THR A 1 74 ? 23.850 4.303 -4.684 1.00 54.50 74 THR A O 1
ATOM 617 N N . THR A 1 75 ? 25.960 4.627 -5.375 1.00 56.94 75 THR A N 1
ATOM 618 C CA . THR A 1 75 ? 25.676 5.651 -6.393 1.00 56.94 75 THR A CA 1
ATOM 619 C C . THR A 1 75 ? 24.980 5.062 -7.633 1.00 56.94 75 THR A C 1
ATOM 621 O O . THR A 1 75 ? 24.628 5.791 -8.559 1.00 56.94 75 THR A O 1
ATOM 624 N N . GLU A 1 76 ? 24.804 3.740 -7.677 1.00 70.44 76 GLU A N 1
ATOM 625 C CA . GLU A 1 76 ? 24.293 3.008 -8.830 1.00 70.44 76 GLU A CA 1
ATOM 626 C C . GLU A 1 76 ? 22.769 2.880 -8.807 1.00 70.44 76 GLU A C 1
ATOM 628 O O . GLU A 1 76 ? 22.146 2.481 -7.822 1.00 70.44 76 GLU A O 1
ATOM 633 N N . SER A 1 77 ? 22.169 3.224 -9.942 1.00 81.31 77 SER A N 1
ATOM 634 C CA . SER A 1 77 ? 20.737 3.107 -10.174 1.00 81.31 77 SER A CA 1
ATOM 635 C C . SER A 1 77 ? 20.343 1.658 -10.474 1.00 81.31 77 SER A C 1
ATOM 637 O O . SER A 1 77 ? 21.053 0.956 -11.186 1.00 81.31 77 SER A O 1
ATOM 639 N N . ILE A 1 78 ? 19.172 1.226 -10.000 1.00 85.81 78 ILE A N 1
ATOM 640 C CA . ILE A 1 78 ? 18.600 -0.095 -10.318 1.00 85.81 78 ILE A CA 1
ATOM 641 C C . ILE A 1 78 ? 18.086 -0.196 -11.760 1.00 85.81 78 ILE A C 1
ATOM 643 O O . ILE A 1 78 ? 17.979 -1.291 -12.302 1.00 85.81 78 ILE A O 1
ATOM 647 N N . TRP A 1 79 ? 17.757 0.928 -12.407 1.00 87.12 79 TRP A N 1
ATOM 648 C CA . TRP A 1 79 ? 17.082 0.907 -13.710 1.00 87.12 79 TRP A CA 1
ATOM 649 C C . TRP A 1 79 ? 17.916 0.244 -14.821 1.00 87.12 79 TRP A C 1
ATOM 651 O O . TRP A 1 79 ? 17.354 -0.590 -15.529 1.00 87.12 79 TRP A O 1
ATOM 661 N N . PRO A 1 80 ? 19.232 0.515 -14.960 1.00 84.69 80 PRO A N 1
ATOM 662 C CA . PRO A 1 80 ? 20.084 -0.217 -15.899 1.00 84.69 80 PRO A CA 1
ATOM 663 C C . PRO A 1 80 ? 20.165 -1.717 -15.588 1.00 84.69 80 PRO A C 1
ATOM 665 O O . PRO A 1 80 ? 20.050 -2.532 -16.498 1.00 84.69 80 PRO A O 1
ATOM 668 N N . LEU A 1 81 ? 20.265 -2.089 -14.307 1.00 82.50 81 LEU A N 1
ATOM 669 C CA . LEU A 1 81 ? 20.359 -3.489 -13.874 1.00 82.50 81 LEU A CA 1
ATOM 670 C C . LEU A 1 81 ? 19.095 -4.292 -14.213 1.00 82.50 81 LEU A C 1
ATOM 672 O O . LEU A 1 81 ? 19.178 -5.471 -14.558 1.00 82.50 81 LEU A O 1
ATOM 676 N N . LEU A 1 82 ? 17.917 -3.663 -14.144 1.00 81.12 82 LEU A N 1
ATOM 677 C CA . LEU A 1 82 ? 16.666 -4.289 -14.580 1.00 81.12 82 LEU A CA 1
ATOM 678 C C . LEU A 1 82 ? 16.688 -4.576 -16.083 1.00 81.12 82 LEU A C 1
ATOM 680 O O . LEU A 1 82 ? 16.329 -5.677 -16.496 1.00 81.12 82 LEU A O 1
ATOM 684 N N . VAL A 1 83 ? 17.174 -3.629 -16.891 1.00 79.56 83 VAL A N 1
ATOM 685 C CA . VAL A 1 83 ? 17.319 -3.820 -18.342 1.00 79.56 83 VAL A CA 1
ATOM 686 C C . VAL A 1 83 ? 18.300 -4.956 -18.646 1.00 79.56 83 VAL A C 1
ATOM 688 O O . VAL A 1 83 ? 17.978 -5.832 -19.444 1.00 79.56 83 VAL A O 1
ATOM 691 N N . GLU A 1 84 ? 19.449 -4.995 -17.968 1.00 80.88 84 GLU A N 1
ATOM 692 C CA . GLU A 1 84 ? 20.449 -6.068 -18.102 1.00 80.88 84 GLU A CA 1
ATOM 693 C C . GLU A 1 84 ? 19.908 -7.446 -17.696 1.00 80.88 84 GLU A C 1
ATOM 695 O O . GLU A 1 84 ? 20.286 -8.462 -18.275 1.00 80.88 84 GLU A O 1
ATOM 700 N N . SER A 1 85 ? 18.988 -7.485 -16.731 1.00 73.75 85 SER A N 1
ATOM 701 C CA . SER A 1 85 ? 18.355 -8.717 -16.244 1.00 73.75 85 SER A CA 1
ATOM 702 C C . SER A 1 85 ? 17.139 -9.146 -17.076 1.00 73.75 85 SER A C 1
ATOM 704 O O . SER A 1 85 ? 16.421 -10.060 -16.679 1.00 73.75 85 SER A O 1
ATOM 706 N N . ASN A 1 86 ? 16.872 -8.497 -18.217 1.00 74.12 86 ASN A N 1
ATOM 707 C CA . ASN A 1 86 ? 15.652 -8.686 -19.011 1.00 74.12 86 ASN A CA 1
ATOM 708 C C . ASN A 1 86 ? 14.366 -8.514 -18.180 1.00 74.12 86 ASN A C 1
ATOM 710 O O . ASN A 1 86 ? 13.381 -9.230 -18.360 1.00 74.12 86 ASN A O 1
ATOM 714 N N . LEU A 1 87 ? 14.356 -7.556 -17.257 1.00 78.19 87 LEU A N 1
ATOM 715 C CA . LEU A 1 87 ? 13.167 -7.140 -16.526 1.00 78.19 87 LEU A CA 1
ATOM 716 C C . LEU A 1 87 ? 12.742 -5.773 -17.039 1.00 78.19 87 LEU A C 1
ATOM 718 O O . LEU A 1 87 ? 13.372 -4.755 -16.772 1.00 78.19 87 LEU A O 1
ATOM 722 N N . CYS A 1 88 ? 11.636 -5.742 -17.778 1.00 85.00 88 CYS A N 1
ATOM 723 C CA . CYS A 1 88 ? 11.023 -4.485 -18.174 1.00 85.00 88 CYS A CA 1
ATOM 724 C C . CYS A 1 88 ? 10.220 -3.926 -16.985 1.00 85.00 88 CYS A C 1
ATOM 726 O O . CYS A 1 88 ? 9.250 -4.568 -16.570 1.00 85.00 88 CYS A O 1
ATOM 728 N N . PRO A 1 89 ? 10.539 -2.727 -16.458 1.00 86.62 89 PRO A N 1
ATOM 729 C CA . PRO A 1 89 ? 9.786 -2.135 -15.351 1.00 86.62 89 PRO A CA 1
ATOM 730 C C . PRO A 1 89 ? 8.288 -1.990 -15.656 1.00 86.62 89 PRO A C 1
ATOM 732 O O . PRO A 1 89 ? 7.449 -2.211 -14.785 1.00 86.62 89 PRO A O 1
ATOM 735 N N . LYS A 1 90 ? 7.939 -1.693 -16.916 1.00 89.50 90 LYS A N 1
ATOM 736 C CA . LYS A 1 90 ? 6.546 -1.618 -17.375 1.00 89.50 90 LYS A CA 1
ATOM 737 C C . LYS A 1 90 ? 5.827 -2.964 -17.313 1.00 89.50 90 LYS A C 1
ATOM 739 O O . LYS A 1 90 ? 4.667 -3.007 -16.909 1.00 89.50 90 LYS A O 1
ATOM 744 N N . ALA A 1 91 ? 6.515 -4.050 -17.662 1.00 89.88 91 ALA A N 1
ATOM 745 C CA . ALA A 1 91 ? 5.967 -5.399 -17.565 1.00 89.88 91 ALA A CA 1
ATOM 746 C C . ALA A 1 91 ? 5.732 -5.797 -16.102 1.00 89.88 91 ALA A C 1
ATOM 748 O O . ALA A 1 91 ? 4.668 -6.316 -15.778 1.00 89.88 91 ALA A O 1
ATOM 749 N N . VAL A 1 92 ? 6.669 -5.467 -15.203 1.00 90.12 92 VAL A N 1
ATOM 750 C CA . VAL A 1 92 ? 6.493 -5.692 -13.759 1.00 90.12 92 VAL A CA 1
ATOM 751 C C . VAL A 1 92 ? 5.248 -4.962 -13.256 1.00 90.12 92 VAL A C 1
ATOM 753 O O . VAL A 1 92 ? 4.393 -5.586 -12.640 1.00 90.12 92 VAL A O 1
ATOM 756 N N . VAL A 1 93 ? 5.083 -3.671 -13.562 1.00 93.50 93 VAL A N 1
ATOM 757 C CA . VAL A 1 93 ? 3.893 -2.910 -13.133 1.00 93.50 93 VAL A CA 1
ATOM 758 C C . VAL A 1 93 ? 2.593 -3.492 -13.706 1.00 93.50 93 VAL A C 1
ATOM 760 O O . VAL A 1 93 ? 1.606 -3.563 -12.976 1.00 93.50 93 VAL A O 1
ATOM 763 N N . ALA A 1 94 ? 2.584 -3.952 -14.961 1.00 93.44 94 ALA A N 1
ATOM 764 C CA . ALA A 1 94 ? 1.419 -4.607 -15.562 1.00 93.44 94 ALA A CA 1
ATOM 765 C C . ALA A 1 94 ? 1.043 -5.910 -14.833 1.00 93.44 94 ALA A C 1
ATOM 767 O O . ALA A 1 94 ? -0.125 -6.134 -14.520 1.00 93.44 94 ALA A O 1
ATOM 768 N N . VAL A 1 95 ? 2.032 -6.732 -14.472 1.00 93.19 95 VAL A N 1
ATOM 769 C CA . VAL A 1 95 ? 1.817 -7.941 -13.662 1.00 93.19 95 VAL A CA 1
ATOM 770 C C . VAL A 1 95 ? 1.307 -7.592 -12.262 1.00 93.19 95 VAL A C 1
ATOM 772 O O . VAL A 1 95 ? 0.355 -8.203 -11.786 1.00 93.19 95 VAL A O 1
ATOM 775 N N . LEU A 1 96 ? 1.881 -6.582 -11.601 1.00 95.31 96 LEU A N 1
ATOM 776 C CA . LEU A 1 96 ? 1.395 -6.130 -10.291 1.00 95.31 96 LEU A CA 1
ATOM 777 C C . LEU A 1 96 ? -0.056 -5.628 -10.369 1.00 95.31 96 LEU A C 1
ATOM 779 O O . LEU A 1 96 ? -0.830 -5.859 -9.441 1.00 95.31 96 LEU A O 1
ATOM 783 N N . HIS A 1 97 ? -0.434 -4.967 -11.469 1.00 95.62 97 HIS A N 1
ATOM 784 C CA . HIS A 1 97 ? -1.807 -4.526 -11.699 1.00 95.62 97 HIS A CA 1
ATOM 785 C C . HIS A 1 97 ? -2.795 -5.691 -11.731 1.00 95.62 97 HIS A C 1
ATOM 787 O O . HIS A 1 97 ? -3.844 -5.571 -11.102 1.00 95.62 97 HIS A O 1
ATOM 793 N N . HIS A 1 98 ? -2.461 -6.798 -12.406 1.00 94.62 98 HIS A N 1
ATOM 794 C CA . HIS A 1 98 ? -3.313 -7.994 -12.462 1.00 94.62 98 HIS A CA 1
ATOM 795 C C . HIS A 1 98 ? -3.744 -8.432 -11.057 1.00 94.62 98 HIS A C 1
ATOM 797 O O . HIS A 1 98 ? -4.930 -8.398 -10.734 1.00 94.62 98 HIS A O 1
ATOM 803 N N . PHE A 1 99 ? -2.780 -8.688 -10.169 1.00 95.44 99 PHE A N 1
ATOM 804 C CA . PHE A 1 99 ? -3.069 -9.114 -8.796 1.00 95.44 99 PHE A CA 1
ATOM 805 C C . PHE A 1 99 ? -3.819 -8.050 -7.982 1.00 95.44 99 PHE A C 1
ATOM 807 O O . PHE A 1 99 ? -4.731 -8.367 -7.222 1.00 95.44 99 PHE A O 1
ATOM 814 N N . VAL A 1 100 ? -3.476 -6.766 -8.144 1.00 96.12 100 VAL A N 1
ATOM 815 C CA . VAL A 1 100 ? -4.196 -5.660 -7.484 1.00 96.12 100 VAL A CA 1
ATOM 816 C C . VAL A 1 100 ? -5.658 -5.590 -7.935 1.00 96.12 100 VAL A C 1
ATOM 818 O O . VAL A 1 100 ? -6.540 -5.288 -7.126 1.00 96.12 100 VAL A O 1
ATOM 821 N N . GLN A 1 101 ? -5.924 -5.856 -9.212 1.00 93.81 101 GLN A N 1
ATOM 822 C CA . GLN A 1 101 ? -7.260 -5.833 -9.791 1.00 93.81 101 GLN A CA 1
ATOM 823 C C . GLN A 1 101 ? -8.121 -6.991 -9.277 1.00 93.81 101 GLN A C 1
ATOM 825 O O . GLN A 1 101 ? -9.292 -6.771 -8.961 1.00 93.81 101 GLN A O 1
ATOM 830 N N . GLU A 1 102 ? -7.557 -8.189 -9.124 1.00 90.56 102 GLU A N 1
ATOM 831 C CA . GLU A 1 102 ? -8.293 -9.358 -8.628 1.00 90.56 102 GLU A CA 1
ATOM 832 C C . GLU A 1 102 ? -8.917 -9.125 -7.247 1.00 90.56 102 GLU A C 1
ATOM 834 O O . GLU A 1 102 ? -10.086 -9.451 -7.025 1.00 90.56 102 GLU A O 1
ATOM 839 N N . ALA A 1 103 ? -8.191 -8.482 -6.329 1.00 88.56 103 ALA A N 1
ATOM 840 C CA . ALA A 1 103 ? -8.707 -8.193 -4.990 1.00 88.56 103 ALA A CA 1
ATOM 841 C C . ALA A 1 103 ? -9.769 -7.084 -4.943 1.00 88.56 103 ALA A C 1
ATOM 843 O O . ALA A 1 103 ? -10.357 -6.839 -3.887 1.00 88.56 103 ALA A O 1
ATOM 844 N N . GLN A 1 104 ? -10.046 -6.403 -6.061 1.00 87.06 104 GLN A N 1
ATOM 845 C CA . GLN A 1 104 ? -11.182 -5.483 -6.131 1.00 87.06 104 GLN A CA 1
ATOM 846 C C . GLN A 1 104 ? -12.518 -6.213 -6.251 1.00 87.06 104 GLN A C 1
ATOM 848 O O . GLN A 1 104 ? -13.563 -5.619 -5.968 1.00 87.06 104 GLN A O 1
ATOM 853 N N . ASN A 1 105 ? -12.497 -7.485 -6.650 1.00 85.06 105 ASN A N 1
ATOM 854 C CA . ASN A 1 105 ? -13.680 -8.321 -6.652 1.00 85.06 105 ASN A CA 1
ATOM 855 C C . ASN A 1 105 ? -14.108 -8.615 -5.206 1.00 85.06 105 ASN A C 1
ATOM 857 O O . ASN A 1 105 ? -13.317 -9.086 -4.390 1.00 85.06 105 ASN A O 1
ATOM 861 N N . ARG A 1 106 ? -15.390 -8.397 -4.886 1.00 81.94 106 ARG A N 1
ATOM 862 C CA . ARG A 1 106 ? -15.945 -8.732 -3.562 1.00 81.94 106 ARG A CA 1
ATOM 863 C C . ARG A 1 106 ? -15.758 -10.211 -3.220 1.00 81.94 106 ARG A C 1
ATOM 865 O O . ARG A 1 106 ? -15.550 -10.539 -2.056 1.00 81.94 106 ARG A O 1
ATOM 872 N N . LYS A 1 107 ? -15.757 -11.073 -4.242 1.00 85.44 107 LYS A N 1
ATOM 873 C CA . LYS A 1 107 ? -15.561 -12.520 -4.125 1.00 85.44 107 LYS A CA 1
ATOM 874 C C . LYS A 1 107 ? -14.085 -12.953 -4.049 1.00 85.44 107 LYS A C 1
ATOM 876 O O . LYS A 1 107 ? -13.801 -14.144 -4.127 1.00 85.44 107 LYS A O 1
ATOM 881 N N . ALA A 1 108 ? -13.141 -12.019 -3.918 1.00 89.31 108 ALA A N 1
ATOM 882 C CA . ALA A 1 108 ? -11.728 -12.362 -3.808 1.00 89.31 108 ALA A CA 1
ATOM 883 C C . ALA A 1 108 ? -11.453 -13.167 -2.531 1.00 89.31 108 ALA A C 1
ATOM 885 O O . ALA A 1 108 ? -11.809 -12.739 -1.423 1.00 89.31 108 ALA A O 1
ATOM 886 N N . ASN A 1 109 ? -10.796 -14.314 -2.696 1.00 91.62 109 ASN A N 1
ATOM 887 C CA . ASN A 1 109 ? -10.409 -15.181 -1.588 1.00 91.62 109 ASN A CA 1
ATOM 888 C C . ASN A 1 109 ? -9.195 -14.619 -0.821 1.00 91.62 109 ASN A C 1
ATOM 890 O O . ASN A 1 109 ? -8.622 -13.585 -1.177 1.00 91.62 109 ASN A O 1
ATOM 894 N N . THR A 1 110 ? -8.788 -15.309 0.246 1.00 92.75 110 THR A N 1
ATOM 895 C CA . THR A 1 110 ? -7.653 -14.898 1.083 1.00 92.75 110 THR A CA 1
ATOM 896 C C . THR A 1 110 ? -6.359 -14.741 0.280 1.00 92.75 110 THR A C 1
ATOM 898 O O . THR A 1 110 ? -5.686 -13.724 0.419 1.00 92.75 110 THR A O 1
ATOM 901 N N . GLN A 1 111 ? -6.020 -15.696 -0.591 1.00 93.62 111 GLN A N 1
ATOM 902 C CA . GLN A 1 111 ? -4.772 -15.663 -1.363 1.00 93.62 111 GLN A CA 1
ATOM 903 C C . GLN A 1 111 ? -4.747 -14.497 -2.354 1.00 93.62 111 GLN A C 1
ATOM 905 O O . GLN A 1 111 ? -3.780 -13.745 -2.374 1.00 93.62 111 GLN A O 1
ATOM 910 N N . GLN A 1 112 ? -5.836 -14.267 -3.089 1.00 94.31 112 GLN A N 1
ATOM 911 C CA . GLN A 1 112 ? -5.955 -13.126 -4.005 1.00 94.31 112 GLN A CA 1
ATOM 912 C C . GLN A 1 112 ? -5.789 -11.789 -3.270 1.00 94.31 112 GLN A C 1
ATOM 914 O O . GLN A 1 112 ? -5.072 -10.900 -3.729 1.00 94.31 112 GLN A O 1
ATOM 919 N N . ARG A 1 113 ? -6.388 -11.653 -2.078 1.00 95.31 113 ARG A N 1
ATOM 920 C CA . ARG A 1 113 ? -6.216 -10.462 -1.227 1.00 95.31 113 ARG A CA 1
ATOM 921 C C . ARG A 1 113 ? -4.767 -10.297 -0.769 1.00 95.31 113 ARG A C 1
ATOM 923 O O . ARG A 1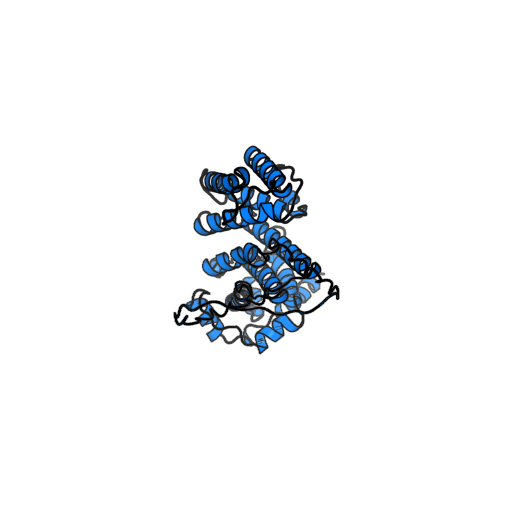 113 ? -4.265 -9.175 -0.770 1.00 95.31 113 ARG A O 1
ATOM 930 N N . LEU A 1 114 ? -4.087 -11.386 -0.406 1.00 96.38 114 LEU A N 1
ATOM 931 C CA . LEU A 1 114 ? -2.673 -11.361 -0.023 1.00 96.38 114 LEU A CA 1
ATOM 932 C C . LEU A 1 114 ? -1.770 -10.977 -1.204 1.00 96.38 114 LEU A C 1
ATOM 934 O O . LEU A 1 114 ? -0.962 -10.059 -1.060 1.00 96.38 114 LEU A O 1
ATOM 938 N N . PHE A 1 115 ? -1.945 -11.594 -2.377 1.00 96.44 115 PHE A N 1
ATOM 939 C CA . PHE A 1 115 ? -1.203 -11.239 -3.590 1.00 96.44 115 PHE A CA 1
ATOM 940 C C . PHE A 1 115 ? -1.380 -9.765 -3.941 1.00 96.44 115 PHE A C 1
ATOM 942 O O . PHE A 1 115 ? -0.391 -9.069 -4.155 1.00 96.44 115 PHE A O 1
ATOM 949 N N . ALA A 1 116 ? -2.607 -9.247 -3.891 1.00 97.06 116 ALA A N 1
ATOM 950 C CA . ALA A 1 116 ? -2.880 -7.836 -4.141 1.00 97.06 116 ALA A CA 1
ATOM 951 C C . ALA A 1 116 ? -2.185 -6.892 -3.151 1.00 97.06 116 ALA A C 1
ATOM 953 O O . ALA A 1 116 ? -1.655 -5.856 -3.553 1.00 97.06 116 ALA A O 1
ATOM 954 N N . LEU A 1 117 ? -2.172 -7.230 -1.856 1.00 97.69 117 LEU A N 1
ATOM 955 C CA . LEU A 1 117 ? -1.516 -6.414 -0.828 1.00 97.69 117 LEU A CA 1
ATOM 956 C C . LEU A 1 117 ? 0.005 -6.391 -1.019 1.00 97.69 117 LEU A C 1
ATOM 958 O O . LEU A 1 117 ? 0.624 -5.326 -0.946 1.00 97.69 117 LEU A O 1
ATOM 962 N N . HIS A 1 118 ? 0.605 -7.542 -1.323 1.00 96.88 118 HIS A N 1
ATOM 963 C CA . HIS A 1 118 ? 2.030 -7.637 -1.636 1.00 96.88 118 HIS A CA 1
ATOM 964 C C . HIS A 1 118 ? 2.380 -6.925 -2.950 1.00 96.88 118 HIS A C 1
ATOM 966 O O . HIS A 1 118 ? 3.373 -6.195 -3.006 1.00 96.88 118 HIS A O 1
ATOM 972 N N . ALA A 1 119 ? 1.540 -7.063 -3.977 1.00 97.12 119 ALA A N 1
ATOM 973 C CA . ALA A 1 119 ? 1.718 -6.402 -5.262 1.00 97.12 119 ALA A CA 1
ATOM 974 C C . ALA A 1 119 ? 1.637 -4.871 -5.141 1.00 97.12 119 ALA A C 1
ATOM 976 O O . ALA A 1 119 ? 2.500 -4.161 -5.659 1.00 97.12 119 ALA A O 1
ATOM 977 N N . ALA A 1 120 ? 0.666 -4.354 -4.380 1.00 97.88 120 ALA A N 1
ATOM 978 C CA . ALA A 1 120 ? 0.567 -2.929 -4.072 1.00 97.88 120 ALA A CA 1
ATOM 979 C C . ALA A 1 120 ? 1.804 -2.422 -3.308 1.00 97.88 120 ALA A C 1
ATOM 981 O O . ALA A 1 120 ? 2.317 -1.339 -3.594 1.00 97.88 120 ALA A O 1
ATOM 982 N N . GLY A 1 121 ? 2.330 -3.224 -2.376 1.00 96.81 121 GLY A N 1
ATOM 983 C CA . GLY A 1 121 ? 3.538 -2.894 -1.619 1.00 96.81 121 GLY A CA 1
ATOM 984 C C . GLY A 1 121 ? 4.784 -2.798 -2.499 1.00 96.81 121 GLY A C 1
ATOM 985 O O . GLY A 1 121 ? 5.587 -1.880 -2.326 1.00 96.81 121 GLY A O 1
ATOM 986 N N . LEU A 1 122 ? 4.922 -3.708 -3.464 1.00 95.94 122 LEU A N 1
ATOM 987 C CA . LEU A 1 122 ? 5.973 -3.673 -4.481 1.00 95.94 122 LEU A CA 1
ATOM 988 C C . LEU A 1 122 ? 5.840 -2.475 -5.416 1.00 95.94 122 LEU A C 1
ATOM 990 O O . LEU A 1 122 ? 6.838 -1.824 -5.709 1.00 95.94 122 LEU A O 1
ATOM 994 N N . TYR A 1 123 ? 4.621 -2.144 -5.840 1.00 96.81 123 TYR A N 1
ATOM 995 C CA . TYR A 1 123 ? 4.388 -0.960 -6.658 1.00 96.81 123 TYR A CA 1
ATOM 996 C C . TYR A 1 123 ? 4.791 0.324 -5.918 1.00 96.81 123 TYR A C 1
ATOM 998 O O . TYR A 1 123 ? 5.507 1.153 -6.477 1.00 96.81 123 TYR A O 1
ATOM 1006 N N . PHE A 1 124 ? 4.417 0.476 -4.641 1.00 95.94 124 PHE A N 1
ATOM 1007 C CA . PHE A 1 124 ? 4.863 1.623 -3.842 1.00 95.94 124 PHE A CA 1
ATOM 1008 C C . PHE A 1 124 ? 6.383 1.674 -3.685 1.00 95.94 124 PHE A C 1
ATOM 1010 O O . PHE A 1 124 ? 6.951 2.757 -3.791 1.00 95.94 124 PHE A O 1
ATOM 1017 N N . LEU A 1 125 ? 7.044 0.527 -3.501 1.00 94.75 125 LEU A N 1
ATOM 1018 C CA . LEU A 1 125 ? 8.504 0.462 -3.466 1.00 94.75 125 LEU A CA 1
ATOM 1019 C C . LEU A 1 125 ? 9.127 0.903 -4.801 1.00 94.75 125 LEU A C 1
ATOM 1021 O O . LEU A 1 125 ? 10.053 1.705 -4.798 1.00 94.75 125 LEU A O 1
ATOM 1025 N N . LEU A 1 126 ? 8.600 0.445 -5.940 1.00 93.62 126 LEU A N 1
ATOM 1026 C CA . LEU A 1 126 ? 9.071 0.866 -7.267 1.00 93.62 126 LEU A CA 1
ATOM 1027 C C . LEU A 1 126 ? 8.919 2.375 -7.486 1.00 93.62 126 LEU A C 1
ATOM 1029 O O . LEU A 1 126 ? 9.811 3.005 -8.049 1.00 93.62 126 LEU A O 1
ATOM 1033 N N . VAL A 1 127 ? 7.808 2.960 -7.031 1.00 93.12 127 VAL A N 1
ATOM 1034 C CA . VAL A 1 127 ? 7.579 4.413 -7.082 1.00 93.12 127 VAL A CA 1
ATOM 1035 C C . VAL A 1 127 ? 8.547 5.164 -6.161 1.00 93.12 127 VAL A C 1
ATOM 1037 O O . VAL A 1 127 ? 8.983 6.261 -6.507 1.00 93.12 127 VAL A O 1
ATOM 1040 N N . GLU A 1 128 ? 8.897 4.585 -5.013 1.00 91.88 128 GLU A N 1
ATOM 1041 C CA . GLU A 1 128 ? 9.821 5.171 -4.037 1.00 91.88 128 GLU A CA 1
ATOM 1042 C C . GLU A 1 128 ? 11.268 5.248 -4.546 1.00 91.88 128 GLU A C 1
ATOM 1044 O O . GLU A 1 128 ? 11.982 6.186 -4.194 1.00 91.88 128 GLU A O 1
ATOM 1049 N N . ILE A 1 129 ? 11.708 4.290 -5.371 1.00 91.06 129 ILE A N 1
ATOM 1050 C CA . ILE A 1 129 ? 13.087 4.239 -5.876 1.00 91.06 129 ILE A CA 1
ATOM 1051 C C . ILE A 1 129 ? 13.390 5.487 -6.735 1.00 91.06 129 ILE A C 1
ATOM 1053 O O . ILE A 1 129 ? 12.647 5.793 -7.678 1.00 91.06 129 ILE A O 1
ATOM 1057 N N . PRO A 1 130 ? 14.496 6.212 -6.465 1.00 88.88 130 PRO A N 1
ATOM 1058 C CA . PRO A 1 130 ? 14.899 7.373 -7.252 1.00 88.88 130 PRO A CA 1
ATOM 1059 C C . PRO A 1 130 ? 14.971 7.080 -8.756 1.00 88.88 130 PRO A C 1
ATOM 1061 O O . PRO A 1 130 ? 15.566 6.098 -9.191 1.00 88.88 130 PRO A O 1
ATOM 1064 N N . GLY A 1 131 ? 14.379 7.958 -9.570 1.00 87.38 131 GLY A N 1
ATOM 1065 C CA . GLY A 1 131 ? 14.285 7.798 -11.028 1.00 87.38 131 GLY A CA 1
ATOM 1066 C C . GLY A 1 131 ? 12.998 7.119 -11.517 1.00 87.38 131 GLY A C 1
ATOM 1067 O O . GLY A 1 131 ? 12.787 7.036 -12.726 1.00 87.38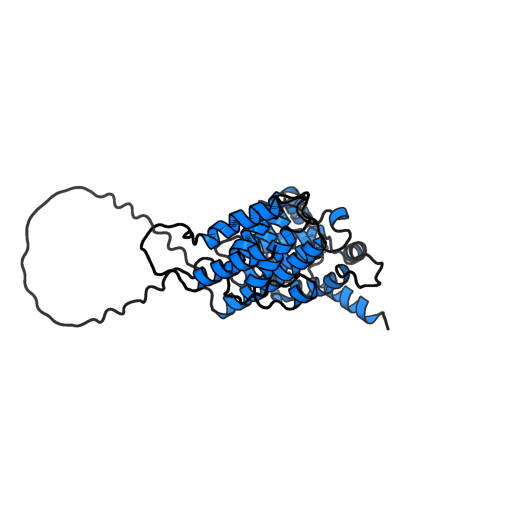 131 GLY A O 1
ATOM 1068 N N . SER A 1 132 ? 12.095 6.713 -10.622 1.00 89.69 132 SER A N 1
ATOM 1069 C CA . SER A 1 132 ? 10.783 6.144 -10.973 1.00 89.69 132 SER A CA 1
ATOM 1070 C C . SER A 1 132 ? 9.938 7.055 -11.878 1.00 89.69 132 SER A C 1
ATOM 1072 O O . SER A 1 132 ? 9.288 6.578 -12.809 1.00 89.69 132 SER A O 1
ATOM 1074 N N . ILE A 1 133 ? 9.993 8.376 -11.660 1.00 85.25 133 ILE A N 1
ATOM 1075 C CA . ILE A 1 133 ? 9.301 9.385 -12.482 1.00 85.25 133 ILE A CA 1
ATOM 1076 C C . ILE A 1 133 ? 9.869 9.420 -13.906 1.00 85.25 133 ILE A C 1
ATOM 1078 O O . ILE A 1 133 ? 9.104 9.437 -14.867 1.00 85.25 133 ILE A O 1
A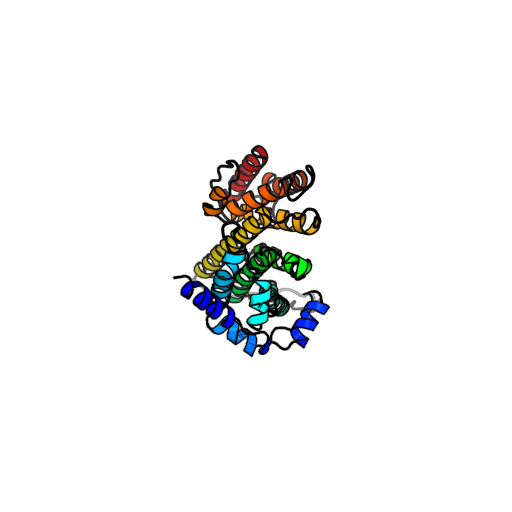TOM 1082 N N . ALA A 1 134 ? 11.199 9.387 -14.054 1.00 84.88 134 ALA A N 1
ATOM 1083 C CA . ALA A 1 134 ? 11.851 9.368 -15.365 1.00 84.88 134 ALA A CA 1
ATOM 1084 C C . ALA A 1 134 ? 11.515 8.086 -16.147 1.00 84.88 134 ALA A C 1
ATOM 1086 O O . ALA A 1 134 ? 11.363 8.126 -17.365 1.00 84.88 134 ALA A O 1
ATOM 1087 N N . ASN A 1 135 ? 11.317 6.973 -15.433 1.00 84.94 135 ASN A N 1
ATOM 1088 C CA . ASN A 1 135 ? 10.868 5.696 -15.991 1.00 84.94 135 ASN A CA 1
ATOM 1089 C C . ASN A 1 135 ? 9.338 5.593 -16.157 1.00 84.94 135 ASN A C 1
ATOM 1091 O O . ASN A 1 135 ? 8.840 4.532 -16.526 1.00 84.94 135 ASN A O 1
ATOM 1095 N N . GLN A 1 136 ? 8.587 6.673 -15.900 1.00 86.88 136 GLN A N 1
ATOM 1096 C CA . GLN A 1 136 ? 7.126 6.742 -16.051 1.00 86.88 136 GLN A CA 1
ATOM 1097 C C . GLN A 1 136 ? 6.361 5.669 -15.253 1.00 86.88 136 GLN A C 1
ATOM 1099 O O . GLN A 1 136 ? 5.280 5.242 -15.648 1.00 86.88 136 GLN A O 1
ATOM 1104 N N . LEU A 1 137 ? 6.904 5.227 -14.114 1.00 89.56 137 LEU A N 1
ATOM 1105 C CA . LEU A 1 137 ? 6.292 4.155 -13.318 1.00 89.56 137 LEU A CA 1
ATOM 1106 C C . LEU A 1 137 ? 5.130 4.627 -12.455 1.00 89.56 137 LEU A C 1
ATOM 1108 O O . LEU A 1 137 ? 4.280 3.829 -12.072 1.00 89.56 137 LEU A O 1
ATOM 1112 N N . LEU A 1 138 ? 5.083 5.921 -12.143 1.00 90.06 138 LEU A N 1
ATOM 1113 C CA . LEU A 1 138 ? 3.988 6.492 -11.380 1.00 90.06 138 LEU A CA 1
ATOM 1114 C C . LEU A 1 138 ? 2.780 6.744 -12.284 1.00 90.06 138 LEU A C 1
ATOM 1116 O O . LEU A 1 138 ? 2.619 7.834 -12.836 1.00 90.06 138 LEU A O 1
ATOM 1120 N N . HIS A 1 139 ? 1.904 5.749 -12.370 1.00 92.00 139 HIS A N 1
ATOM 1121 C CA . HIS A 1 139 ? 0.633 5.863 -13.070 1.00 92.00 139 HIS A CA 1
ATOM 1122 C C . HIS A 1 139 ? -0.510 6.209 -12.090 1.00 92.00 139 HIS A C 1
ATOM 1124 O O . HIS A 1 139 ? -0.688 5.488 -11.101 1.00 92.00 139 HIS A O 1
ATOM 1130 N N . PRO A 1 140 ? -1.302 7.283 -12.313 1.00 90.38 140 PRO A N 1
ATOM 1131 C CA . PRO A 1 140 ? -2.341 7.718 -11.372 1.00 90.38 140 PRO A CA 1
ATOM 1132 C C . PRO A 1 140 ? -3.400 6.651 -11.075 1.00 90.38 140 PRO A C 1
ATOM 1134 O O . PRO A 1 140 ? -3.738 6.443 -9.911 1.00 90.38 140 PRO A O 1
ATOM 1137 N N . VAL A 1 141 ? -3.883 5.944 -12.104 1.00 92.06 141 VAL A N 1
ATOM 1138 C CA . VAL A 1 141 ? -4.914 4.903 -11.944 1.00 92.06 141 VAL A CA 1
ATOM 1139 C C . VAL A 1 141 ? -4.364 3.717 -11.159 1.00 92.06 141 VAL A C 1
ATOM 1141 O O . VAL A 1 141 ? -4.996 3.265 -10.211 1.00 92.06 141 VAL A O 1
ATOM 1144 N N . MET A 1 142 ? -3.154 3.257 -11.487 1.00 94.06 142 MET A N 1
ATOM 1145 C CA . MET A 1 142 ? -2.522 2.142 -10.777 1.00 94.06 142 MET A CA 1
ATOM 1146 C C . MET A 1 142 ? -2.259 2.506 -9.311 1.00 94.06 142 MET A C 1
ATOM 1148 O O . MET A 1 142 ? -2.537 1.720 -8.410 1.00 94.06 142 MET A O 1
ATOM 1152 N N . PHE A 1 143 ? -1.797 3.734 -9.054 1.00 93.56 143 PHE A N 1
ATOM 1153 C CA . PHE A 1 143 ? -1.593 4.237 -7.698 1.00 93.56 143 PHE A CA 1
ATOM 1154 C C . PHE A 1 143 ? -2.888 4.254 -6.885 1.00 93.56 143 PHE A C 1
ATOM 1156 O O . PHE A 1 143 ? -2.915 3.756 -5.762 1.00 93.56 143 PHE A O 1
ATOM 1163 N N . GLU A 1 144 ? -3.971 4.766 -7.464 1.00 92.44 144 GLU A N 1
ATOM 1164 C CA . GLU A 1 144 ? -5.293 4.772 -6.839 1.00 92.44 144 GLU A CA 1
ATOM 1165 C C . GLU A 1 144 ? -5.806 3.347 -6.569 1.00 92.44 144 GLU A C 1
ATOM 1167 O O . GLU A 1 144 ? -6.291 3.066 -5.474 1.00 92.44 144 GLU A O 1
ATOM 1172 N N . LYS A 1 145 ? -5.633 2.408 -7.509 1.00 93.94 145 LYS A N 1
ATOM 1173 C CA . LYS A 1 145 ? -5.988 0.995 -7.303 1.00 93.94 145 LYS A CA 1
ATOM 1174 C C . LYS A 1 145 ? -5.202 0.370 -6.146 1.00 93.94 145 LYS A C 1
ATOM 1176 O O . LYS A 1 145 ? -5.807 -0.264 -5.282 1.00 93.94 145 LYS A O 1
ATOM 1181 N N . CYS A 1 146 ? -3.892 0.611 -6.076 1.00 95.81 146 CYS A N 1
ATOM 1182 C CA . CYS A 1 146 ? -3.036 0.179 -4.967 1.00 95.81 146 CYS A CA 1
ATOM 1183 C C . CYS A 1 146 ? -3.435 0.803 -3.624 1.00 95.81 146 CYS A C 1
ATOM 1185 O O . CYS A 1 146 ? -3.314 0.148 -2.597 1.00 95.81 146 CYS A O 1
ATOM 1187 N N . LEU A 1 147 ? -3.926 2.047 -3.598 1.00 93.94 147 LEU A N 1
ATOM 1188 C CA . LEU A 1 147 ? -4.493 2.624 -2.378 1.00 93.94 147 LEU A CA 1
ATOM 1189 C C . LEU A 1 147 ? -5.771 1.886 -1.976 1.00 93.94 147 LEU A C 1
ATOM 1191 O O . LEU A 1 147 ? -5.933 1.512 -0.819 1.00 93.94 147 LEU A O 1
ATOM 1195 N N . GLN A 1 148 ? -6.675 1.642 -2.923 1.00 92.56 148 GLN A N 1
ATOM 1196 C CA . GLN A 1 148 ? -7.970 1.027 -2.640 1.00 92.56 148 GLN A CA 1
ATOM 1197 C C . GLN A 1 148 ? -7.860 -0.389 -2.058 1.00 92.56 148 GLN A C 1
ATOM 1199 O O . GLN A 1 148 ? -8.739 -0.761 -1.271 1.00 92.56 148 GLN A O 1
ATOM 1204 N N . THR A 1 149 ? -6.792 -1.149 -2.346 1.00 93.94 149 THR A N 1
ATOM 1205 C CA . THR A 1 149 ? -6.560 -2.478 -1.738 1.00 93.94 149 THR A CA 1
ATOM 1206 C C . THR A 1 149 ? -6.521 -2.418 -0.209 1.00 93.94 149 THR A C 1
ATOM 1208 O O . THR A 1 149 ? -7.081 -3.301 0.438 1.00 93.94 149 THR A O 1
ATOM 1211 N N . LEU A 1 150 ? -6.004 -1.331 0.384 1.00 92.81 150 LEU A N 1
ATOM 1212 C CA . LEU A 1 150 ? -6.004 -1.115 1.839 1.00 92.81 150 LEU A CA 1
ATOM 1213 C C . LEU A 1 150 ? -7.408 -1.155 2.454 1.00 92.81 150 LEU A C 1
ATOM 1215 O O . LEU A 1 150 ? -7.572 -1.512 3.616 1.00 92.81 150 LEU A O 1
ATOM 1219 N N . SER A 1 151 ? -8.423 -0.766 1.683 1.00 88.50 151 SER A N 1
ATOM 1220 C CA . SER A 1 151 ? -9.810 -0.691 2.146 1.00 88.50 151 SER A CA 1
ATOM 1221 C C . SER A 1 151 ? -10.680 -1.858 1.684 1.00 88.50 151 SER A C 1
ATOM 1223 O O . SER A 1 151 ? -11.634 -2.189 2.384 1.00 88.50 151 SER A O 1
ATOM 1225 N N . LYS A 1 152 ? -10.369 -2.448 0.520 1.00 89.38 152 LYS A N 1
ATOM 1226 C CA . LYS A 1 152 ? -11.149 -3.519 -0.120 1.00 89.38 152 LYS A CA 1
ATOM 1227 C C . LYS A 1 152 ? -10.711 -4.916 0.327 1.00 89.38 152 LYS A C 1
ATOM 1229 O O . LYS A 1 152 ? -11.543 -5.819 0.383 1.00 89.38 152 LYS A O 1
ATOM 1234 N N . CYS A 1 153 ? -9.435 -5.098 0.686 1.00 89.88 153 CYS A N 1
ATOM 1235 C CA . CYS A 1 153 ? -8.926 -6.392 1.147 1.00 89.88 153 CYS A CA 1
ATOM 1236 C C . CYS A 1 153 ? -9.399 -6.753 2.561 1.00 89.88 153 CYS A C 1
ATOM 1238 O O . CYS A 1 153 ? -9.416 -7.936 2.892 1.00 89.88 153 CYS A O 1
ATOM 1240 N N . TRP A 1 154 ? -9.847 -5.789 3.369 1.00 88.44 154 TRP A N 1
ATOM 1241 C CA . TRP A 1 154 ? -10.502 -6.091 4.640 1.00 88.44 154 TRP A CA 1
ATOM 1242 C C . TRP A 1 154 ? -11.987 -6.435 4.424 1.00 88.44 154 TRP A C 1
ATOM 1244 O O . TRP A 1 154 ? -12.686 -5.655 3.775 1.00 88.44 154 TRP A O 1
ATOM 1254 N N . PRO A 1 155 ? -12.493 -7.567 4.943 1.00 78.50 155 PRO A N 1
ATOM 1255 C CA . PRO A 1 155 ? -13.912 -7.894 4.860 1.00 78.50 155 PRO A CA 1
ATOM 1256 C C . PRO A 1 155 ? -14.728 -6.951 5.752 1.00 78.50 155 PRO A C 1
ATOM 1258 O O . PRO A 1 155 ? -14.575 -6.924 6.971 1.00 78.50 155 PRO A O 1
ATOM 1261 N N . GLU A 1 156 ? -15.592 -6.157 5.127 1.00 64.62 156 GLU A N 1
ATOM 1262 C CA . GLU A 1 156 ? -16.370 -5.089 5.771 1.00 64.62 156 GLU A CA 1
ATOM 1263 C C . GLU A 1 156 ? -17.594 -5.615 6.556 1.00 64.62 156 GLU A C 1
ATOM 1265 O O . GLU A 1 156 ? -18.214 -4.868 7.302 1.00 64.62 156 GLU A O 1
ATOM 1270 N N . GLU A 1 157 ? -17.924 -6.906 6.427 1.00 51.47 157 GLU A N 1
ATOM 1271 C CA . GLU A 1 157 ? -19.233 -7.489 6.786 1.00 51.47 157 GLU A CA 1
ATOM 1272 C C . GLU A 1 157 ? -19.229 -8.382 8.044 1.00 51.47 157 GLU A C 1
ATOM 1274 O O . GLU A 1 157 ? -20.166 -9.142 8.284 1.00 51.47 157 GLU A O 1
ATOM 1279 N N . LEU A 1 158 ? -18.221 -8.281 8.918 1.00 45.28 158 LEU A N 1
ATOM 1280 C CA . LEU A 1 158 ? -18.203 -9.057 10.174 1.00 45.28 158 LEU A CA 1
ATOM 1281 C C . LEU A 1 158 ? -19.297 -8.650 11.189 1.00 45.28 158 LEU A C 1
ATOM 1283 O O . LEU A 1 158 ? -19.461 -9.332 12.204 1.00 45.28 158 LEU A O 1
ATOM 1287 N N . ASP A 1 159 ? -20.064 -7.592 10.907 1.00 39.03 159 ASP A N 1
ATOM 1288 C CA . ASP A 1 159 ? -21.108 -7.052 11.786 1.00 39.03 159 ASP A CA 1
ATOM 1289 C C . ASP A 1 159 ? -22.511 -7.651 11.583 1.00 39.03 159 ASP A C 1
ATOM 1291 O O . ASP A 1 159 ? -23.431 -7.317 12.338 1.00 39.03 159 ASP A O 1
ATOM 1295 N N . LEU A 1 160 ? -22.720 -8.581 10.643 1.00 35.31 160 LEU A N 1
ATOM 1296 C CA . LEU A 1 160 ? -24.015 -9.261 10.560 1.00 35.31 160 LEU A CA 1
ATOM 1297 C C . LEU A 1 160 ? -24.128 -10.344 11.648 1.00 35.31 160 LEU A C 1
ATOM 1299 O O . LEU A 1 160 ? -23.319 -11.279 11.714 1.00 35.31 160 LEU A O 1
ATOM 1303 N N . PRO A 1 161 ? -25.126 -10.256 12.551 1.00 39.19 161 PRO A N 1
ATOM 1304 C CA . PRO A 1 161 ? -25.220 -11.162 13.676 1.00 39.19 161 PRO A CA 1
ATOM 1305 C C . PRO A 1 161 ? -25.481 -12.573 13.165 1.00 39.19 161 PRO A C 1
ATOM 1307 O O . PRO A 1 161 ? -26.531 -12.858 12.588 1.00 39.19 161 PRO A O 1
ATOM 1310 N N . ARG A 1 162 ? -24.543 -13.478 13.473 1.00 41.66 162 ARG A N 1
ATOM 1311 C CA . ARG A 1 162 ? -24.724 -14.934 13.476 1.00 41.66 162 ARG A CA 1
ATOM 1312 C C . ARG A 1 162 ? -26.113 -15.265 14.029 1.00 41.66 162 ARG A C 1
ATOM 1314 O O . ARG A 1 162 ? -26.291 -15.367 15.247 1.00 41.66 162 ARG A O 1
ATOM 1321 N N . LYS A 1 163 ? -27.103 -15.474 13.153 1.00 40.91 163 LYS A N 1
ATOM 1322 C CA . LYS A 1 163 ? -28.386 -16.073 13.526 1.00 40.91 163 LYS A CA 1
ATOM 1323 C C . LYS A 1 163 ? -28.062 -17.476 14.015 1.00 40.91 163 LYS A C 1
ATOM 1325 O O . LYS A 1 163 ? -27.931 -18.421 13.240 1.00 40.91 163 LYS A O 1
ATOM 1330 N N . ARG A 1 164 ? -27.893 -17.608 15.335 1.00 41.56 164 ARG A N 1
ATOM 1331 C CA . ARG A 1 164 ? -27.903 -18.885 16.047 1.00 41.56 164 ARG A CA 1
ATOM 1332 C C . ARG A 1 164 ? -29.085 -19.670 15.490 1.00 41.56 164 ARG A C 1
ATOM 1334 O O . ARG A 1 164 ? -30.231 -19.307 15.750 1.00 41.56 164 ARG A O 1
ATOM 1341 N N . LYS A 1 165 ? -28.809 -20.739 14.734 1.00 36.47 165 LYS A N 1
ATOM 1342 C CA . LYS A 1 165 ? -29.797 -21.773 14.422 1.00 36.47 165 LYS A CA 1
ATOM 1343 C C . LYS A 1 165 ? -30.345 -22.255 15.761 1.00 36.47 165 LYS A C 1
ATOM 1345 O O . LYS A 1 165 ? -29.719 -23.059 16.452 1.00 36.47 165 LYS A O 1
ATOM 1350 N N . LYS A 1 166 ? -31.498 -21.716 16.158 1.00 34.50 166 LYS A N 1
ATOM 1351 C CA . LYS A 1 166 ? -32.301 -22.238 17.255 1.00 34.50 166 LYS A CA 1
ATOM 1352 C C . LYS A 1 166 ? -32.677 -23.644 16.811 1.00 34.50 166 LYS A C 1
ATOM 1354 O O . LYS A 1 166 ? -33.536 -23.806 15.951 1.00 34.50 166 LYS A O 1
ATOM 1359 N N . LYS A 1 167 ? -31.969 -24.654 17.329 1.00 34.94 167 LYS A N 1
ATOM 1360 C CA . LYS A 1 167 ? -32.382 -26.053 17.214 1.00 34.94 167 LYS A CA 1
ATOM 1361 C C . LYS A 1 167 ? -33.817 -26.103 17.733 1.00 34.94 167 LYS A C 1
ATOM 1363 O O . LYS A 1 167 ? -34.037 -25.958 18.932 1.00 34.94 167 LYS A O 1
ATOM 1368 N N . GLN A 1 168 ? -34.787 -26.214 16.828 1.00 36.28 168 GLN A N 1
ATOM 1369 C CA . GLN A 1 168 ? -36.161 -26.519 17.189 1.00 36.28 168 GLN A CA 1
ATOM 1370 C C . GLN A 1 168 ? -36.136 -27.889 17.863 1.00 36.28 168 GLN A C 1
ATOM 1372 O O . GLN A 1 168 ? -35.927 -28.920 17.224 1.00 36.28 168 GLN A O 1
ATOM 1377 N N . SER A 1 169 ? -36.295 -27.883 19.181 1.00 33.06 169 SER A N 1
ATOM 1378 C CA . SER A 1 169 ? -36.643 -29.058 19.960 1.00 33.06 169 SER A CA 1
ATOM 1379 C C . SER A 1 169 ? -38.001 -29.556 19.466 1.00 33.06 169 SER A C 1
ATOM 1381 O O . SER A 1 169 ? -39.025 -28.913 19.698 1.00 33.06 169 SER A O 1
ATOM 1383 N N . LYS A 1 170 ? -38.004 -30.687 18.755 1.00 37.81 170 LYS A N 1
ATOM 1384 C CA . LYS A 1 170 ? -39.215 -31.460 18.474 1.00 37.81 170 LYS A CA 1
ATOM 1385 C C . LYS A 1 170 ? -39.718 -32.047 19.794 1.00 37.81 170 LYS A C 1
ATOM 1387 O O . LYS A 1 170 ? -39.276 -33.119 20.190 1.00 37.81 170 LYS A O 1
ATOM 1392 N N . ASN A 1 171 ? -40.636 -31.351 20.458 1.00 33.09 171 ASN A N 1
ATOM 1393 C CA . ASN A 1 171 ? -41.476 -31.965 21.478 1.00 33.09 171 ASN A CA 1
ATOM 1394 C C . ASN A 1 171 ? -42.713 -32.553 20.792 1.00 33.09 171 ASN A C 1
ATOM 1396 O O . ASN A 1 171 ? -43.510 -31.845 20.181 1.00 33.09 171 ASN A O 1
ATOM 1400 N N . LEU A 1 172 ? -42.801 -33.878 20.867 1.00 40.47 172 LEU A N 1
ATOM 1401 C CA . LEU A 1 172 ? -43.937 -34.713 20.501 1.00 40.47 172 LEU A CA 1
ATOM 1402 C C . LEU A 1 172 ? -44.968 -34.682 21.641 1.00 40.47 172 LEU A C 1
ATOM 1404 O O . LEU A 1 172 ? -44.652 -35.144 22.730 1.00 40.47 172 LEU A O 1
ATOM 1408 N N . MET A 1 173 ? -46.164 -34.143 21.380 1.00 35.16 173 MET A N 1
ATOM 1409 C CA . MET A 1 173 ? -47.480 -34.412 22.011 1.00 35.16 173 MET A CA 1
ATOM 1410 C C . MET A 1 173 ? -48.409 -33.238 21.631 1.00 35.16 173 MET A C 1
ATOM 1412 O O . MET A 1 173 ? -48.000 -32.095 21.767 1.00 35.16 173 MET A O 1
ATOM 1416 N N . GLY A 1 174 ? -49.637 -33.377 21.136 1.00 30.66 174 GLY A N 1
ATOM 1417 C CA . GLY A 1 174 ? -50.490 -34.532 20.912 1.00 30.66 174 GLY A CA 1
ATOM 1418 C C . GLY A 1 174 ? -51.790 -34.106 20.199 1.00 30.66 174 GLY A C 1
ATOM 1419 O O . GLY A 1 174 ? -52.113 -32.929 20.106 1.00 30.66 174 GLY A O 1
ATOM 1420 N N . GLU A 1 175 ? -52.490 -35.124 19.707 1.00 34.47 175 GLU A N 1
ATOM 1421 C CA . GLU A 1 175 ? -53.940 -35.232 19.490 1.00 34.47 175 GLU A CA 1
ATOM 1422 C C . GLU A 1 175 ? -54.699 -34.400 18.431 1.00 34.47 175 GLU A C 1
ATOM 1424 O O . GLU A 1 175 ? -54.706 -33.179 18.337 1.00 34.47 175 GLU A O 1
ATOM 1429 N N . ARG A 1 176 ? -55.425 -35.186 17.629 1.00 39.22 176 ARG A N 1
ATOM 1430 C CA . ARG A 1 176 ? -56.351 -34.852 16.546 1.00 39.22 176 ARG A CA 1
ATOM 1431 C C . ARG A 1 176 ? -57.648 -34.231 17.089 1.00 39.22 176 ARG A C 1
ATOM 1433 O O . ARG A 1 176 ? -58.198 -34.782 18.037 1.00 39.22 176 ARG A O 1
ATOM 1440 N N . LYS A 1 177 ? -58.249 -33.279 16.350 1.00 37.38 177 LYS A N 1
ATOM 1441 C CA . LYS A 1 177 ? -59.610 -33.388 15.747 1.00 37.38 177 LYS A CA 1
ATOM 1442 C C . LYS A 1 177 ? -60.097 -32.076 15.082 1.00 37.38 177 LYS A C 1
ATOM 1444 O O . LYS A 1 177 ? -60.407 -31.107 15.749 1.00 37.38 177 LYS A O 1
ATOM 1449 N N . LYS A 1 178 ? -60.223 -32.141 13.747 1.00 35.88 178 LYS A N 1
ATOM 1450 C CA . LYS A 1 178 ? -61.410 -31.848 12.904 1.00 35.88 178 LYS A CA 1
ATOM 1451 C C . LYS A 1 178 ? -62.181 -30.513 13.083 1.00 35.88 178 LYS A C 1
ATOM 1453 O O . LYS A 1 178 ? -62.922 -30.361 14.042 1.00 35.88 178 LYS A O 1
ATOM 1458 N N . GLY A 1 179 ? -62.178 -29.679 12.028 1.00 31.36 179 GLY A N 1
ATOM 1459 C CA . GLY A 1 179 ? -63.252 -28.709 11.727 1.00 31.36 179 GLY A CA 1
ATOM 1460 C C . GLY A 1 179 ? -62.838 -27.479 10.892 1.00 31.36 179 GLY A C 1
ATOM 1461 O O . GLY A 1 179 ? -62.293 -26.531 11.433 1.00 31.36 179 GLY A O 1
ATOM 1462 N N . LYS A 1 180 ? -63.128 -27.484 9.583 1.00 38.84 180 LYS A N 1
ATOM 1463 C CA . LYS A 1 180 ? -63.276 -26.311 8.669 1.00 38.84 180 LYS A CA 1
ATOM 1464 C C . LYS A 1 180 ? -64.801 -26.106 8.412 1.00 38.84 180 LYS A C 1
ATOM 1466 O O . LYS A 1 180 ? -65.520 -27.015 8.839 1.00 38.84 180 LYS A O 1
ATOM 1471 N N . PRO A 1 181 ? -65.340 -25.100 7.661 1.00 51.53 181 PRO A N 1
ATOM 1472 C CA . PRO A 1 181 ? -64.719 -24.040 6.821 1.00 51.53 181 PRO A CA 1
ATOM 1473 C C . PRO A 1 181 ? -65.423 -22.642 6.850 1.00 51.53 181 PRO A C 1
ATOM 1475 O O . PRO A 1 181 ? -66.480 -22.492 7.447 1.00 51.53 181 PRO A O 1
ATOM 1478 N N . ALA A 1 182 ? -64.877 -21.653 6.117 1.00 31.19 182 ALA A N 1
ATOM 1479 C CA . ALA A 1 182 ? -65.565 -20.665 5.237 1.00 31.19 182 ALA A CA 1
ATOM 1480 C C . ALA A 1 182 ? -64.552 -19.565 4.829 1.00 31.19 182 ALA A C 1
ATOM 1482 O O . ALA A 1 182 ? -63.678 -19.260 5.626 1.00 31.19 182 ALA A O 1
ATOM 1483 N N . ARG A 1 183 ? -64.571 -18.875 3.681 1.00 34.38 183 ARG A N 1
ATOM 1484 C CA . ARG A 1 183 ? -65.194 -18.994 2.350 1.00 34.38 183 ARG A CA 1
ATOM 1485 C C . ARG A 1 183 ? -64.520 -17.889 1.503 1.00 34.38 183 ARG A C 1
ATOM 1487 O O . ARG A 1 183 ? -64.609 -16.738 1.889 1.00 34.38 183 ARG A O 1
ATOM 1494 N N . ASN A 1 184 ? -63.896 -18.283 0.391 1.00 30.34 184 ASN A N 1
ATOM 1495 C CA . ASN A 1 184 ? -63.783 -17.597 -0.908 1.00 30.34 184 ASN A CA 1
ATOM 1496 C C . ASN A 1 184 ? -63.388 -16.103 -0.986 1.00 30.34 184 ASN A C 1
ATOM 1498 O O . ASN A 1 184 ? -64.213 -15.255 -0.684 1.00 30.34 184 ASN A O 1
ATOM 1502 N N . GLU A 1 185 ? -62.239 -15.809 -1.604 1.00 29.86 185 GLU A N 1
ATOM 1503 C CA . GLU A 1 185 ? -62.063 -14.667 -2.518 1.00 29.86 185 GLU A CA 1
ATOM 1504 C C . GLU A 1 185 ? -60.899 -14.967 -3.483 1.00 29.86 185 GLU A C 1
ATOM 1506 O O . GLU A 1 185 ? -59.814 -15.369 -3.070 1.00 29.86 185 GLU A O 1
ATOM 1511 N N . ASN A 1 186 ? -61.183 -14.875 -4.784 1.00 29.77 186 ASN A N 1
ATOM 1512 C CA . ASN A 1 186 ? -60.275 -15.191 -5.883 1.00 29.77 186 ASN A CA 1
ATOM 1513 C C . ASN A 1 186 ? -59.465 -13.946 -6.271 1.00 29.77 186 ASN A C 1
ATOM 1515 O O . ASN A 1 186 ? -60.060 -12.944 -6.661 1.00 29.77 186 ASN A O 1
ATOM 1519 N N . ALA A 1 187 ? -58.138 -14.053 -6.278 1.00 34.00 187 ALA A N 1
ATOM 1520 C CA . ALA A 1 187 ? -57.238 -13.217 -7.073 1.00 34.00 187 ALA A CA 1
ATOM 1521 C C . ALA A 1 187 ? -56.025 -14.083 -7.468 1.00 34.00 187 ALA A C 1
ATOM 1523 O O . ALA A 1 187 ? -55.440 -14.703 -6.576 1.00 34.00 187 ALA A O 1
ATOM 1524 N N . PRO A 1 188 ? -55.654 -14.205 -8.757 1.00 37.00 188 PRO A N 1
ATOM 1525 C CA . PRO A 1 188 ? -54.414 -14.878 -9.115 1.00 37.00 188 PRO A CA 1
ATOM 1526 C C . PRO A 1 188 ? -53.236 -13.947 -8.793 1.00 37.00 188 PRO A C 1
ATOM 1528 O O . PRO A 1 188 ? -53.086 -12.890 -9.400 1.00 37.00 188 PRO A O 1
ATOM 1531 N N . MET A 1 189 ? -52.446 -14.339 -7.791 1.00 34.72 189 MET A N 1
ATOM 1532 C CA . MET A 1 189 ? -51.068 -13.892 -7.586 1.00 34.72 189 MET A CA 1
ATOM 1533 C C . MET A 1 189 ? -50.219 -14.495 -8.704 1.00 34.72 189 MET A C 1
ATOM 1535 O O . MET A 1 189 ? -50.076 -15.716 -8.769 1.00 34.72 189 MET A O 1
ATOM 1539 N N . ASP A 1 190 ? -49.662 -13.646 -9.562 1.00 31.50 190 ASP A N 1
ATOM 1540 C CA . ASP A 1 190 ? -48.421 -13.977 -10.252 1.00 31.50 190 ASP A CA 1
ATOM 1541 C C . ASP A 1 190 ? -47.321 -13.992 -9.182 1.00 31.50 190 ASP A C 1
ATOM 1543 O O . ASP A 1 190 ? -46.842 -12.947 -8.740 1.00 31.50 190 ASP A O 1
ATOM 1547 N N . ASP A 1 191 ? -46.979 -15.195 -8.718 1.00 33.16 191 ASP A N 1
ATOM 1548 C CA . ASP A 1 191 ? -45.767 -15.469 -7.950 1.00 33.16 191 ASP A CA 1
ATOM 1549 C C . ASP A 1 191 ? -44.553 -15.170 -8.847 1.00 33.16 191 ASP A C 1
ATOM 1551 O O . ASP A 1 191 ? -43.989 -16.051 -9.500 1.00 33.16 191 ASP A O 1
ATOM 1555 N N . ILE A 1 192 ? -44.137 -13.904 -8.881 1.00 36.03 192 ILE A N 1
ATOM 1556 C CA . ILE A 1 192 ? -42.759 -13.554 -9.210 1.00 36.03 192 ILE A CA 1
ATOM 1557 C C . ILE A 1 192 ? -41.954 -13.946 -7.974 1.00 36.03 192 ILE A C 1
ATOM 1559 O O . ILE A 1 192 ? -41.807 -13.173 -7.028 1.00 36.03 192 ILE A O 1
ATOM 1563 N N . PHE A 1 193 ? -41.492 -15.195 -7.956 1.00 36.53 193 PHE A N 1
ATOM 1564 C CA . PHE A 1 193 ? -40.356 -15.573 -7.133 1.00 36.53 193 PHE A CA 1
ATOM 1565 C C . PHE A 1 193 ? -39.191 -14.690 -7.584 1.00 36.53 193 PHE A C 1
ATOM 1567 O O . PHE A 1 193 ? -38.549 -14.970 -8.594 1.00 36.53 193 PHE A O 1
ATOM 1574 N N . GLU A 1 194 ? -38.954 -13.591 -6.868 1.00 36.00 194 GLU A N 1
ATOM 1575 C CA . GLU A 1 194 ? -37.626 -13.001 -6.833 1.00 36.00 194 GLU A CA 1
ATOM 1576 C C . GLU A 1 194 ? -36.716 -14.097 -6.283 1.00 36.00 194 GLU A C 1
ATOM 1578 O O . GLU A 1 194 ? -36.802 -14.482 -5.114 1.00 36.00 194 GLU A O 1
ATOM 1583 N N . GLU A 1 195 ? -35.923 -14.684 -7.176 1.00 32.75 195 GLU A N 1
ATOM 1584 C CA . GLU A 1 195 ? -34.728 -15.421 -6.812 1.00 32.75 195 GLU A CA 1
ATOM 1585 C C . GLU A 1 195 ? -33.898 -14.464 -5.952 1.00 32.75 195 GLU A C 1
ATOM 1587 O O . GLU A 1 195 ? -33.204 -13.587 -6.461 1.00 32.75 195 GLU A O 1
ATOM 1592 N N . GLU A 1 196 ? -34.037 -14.577 -4.627 1.00 33.56 196 GLU A N 1
ATOM 1593 C CA . GLU A 1 196 ? -33.035 -14.079 -3.700 1.00 33.56 196 GLU A CA 1
ATOM 1594 C C . GLU A 1 196 ? -31.725 -14.710 -4.168 1.00 33.56 196 GLU A C 1
ATOM 1596 O O . GLU A 1 196 ? -31.500 -15.907 -3.975 1.00 33.56 196 GLU A O 1
ATOM 1601 N N . ASP A 1 197 ? -30.904 -13.907 -4.848 1.00 36.19 197 ASP A N 1
ATOM 1602 C CA . ASP A 1 197 ? -29.491 -14.157 -5.075 1.00 36.19 197 ASP A CA 1
ATOM 1603 C C . ASP A 1 197 ? -28.909 -14.508 -3.703 1.00 36.19 197 ASP A C 1
ATOM 1605 O O . ASP A 1 197 ? -28.567 -13.636 -2.899 1.00 36.19 197 ASP A O 1
ATOM 1609 N N . VAL A 1 198 ? -28.845 -15.805 -3.396 1.00 37.81 198 VAL A N 1
ATOM 1610 C CA . VAL A 1 198 ? -28.102 -16.330 -2.259 1.00 37.81 198 VAL A CA 1
ATOM 1611 C C . VAL A 1 198 ? -26.644 -16.109 -2.627 1.00 37.81 198 VAL A C 1
ATOM 1613 O O . VAL A 1 198 ? -25.958 -16.999 -3.124 1.00 37.81 198 VAL A O 1
ATOM 1616 N N . GLN A 1 199 ? -26.186 -14.868 -2.470 1.00 44.69 199 GLN A N 1
ATOM 1617 C CA . GLN A 1 199 ? -24.785 -14.523 -2.553 1.00 44.69 199 GLN A CA 1
ATOM 1618 C C . GLN A 1 199 ? -24.082 -15.405 -1.533 1.00 44.69 199 GLN A C 1
ATOM 1620 O O . GLN A 1 199 ? -24.315 -15.298 -0.331 1.00 44.69 199 GLN A O 1
ATOM 1625 N N . GLU A 1 200 ? -23.274 -16.337 -2.037 1.00 48.09 200 GLU A N 1
ATOM 1626 C CA . GLU A 1 200 ? -22.342 -17.107 -1.228 1.00 48.09 200 GLU A CA 1
ATOM 1627 C C . GLU A 1 200 ? -21.418 -16.108 -0.523 1.00 48.09 200 GLU A C 1
ATOM 1629 O O . GLU A 1 200 ? -20.432 -15.631 -1.088 1.00 48.09 200 GLU A O 1
ATOM 1634 N N . GLU A 1 201 ? -21.791 -15.723 0.698 1.00 59.78 201 GLU A N 1
ATOM 1635 C CA . GLU A 1 201 ? -20.961 -14.914 1.578 1.00 59.78 201 GLU A CA 1
ATOM 1636 C C . GLU A 1 201 ? -19.650 -15.671 1.809 1.00 59.78 201 GLU A C 1
ATOM 1638 O O . GLU A 1 201 ? -19.631 -16.800 2.312 1.00 59.78 201 GLU A O 1
ATOM 1643 N N . ILE A 1 202 ? -18.533 -15.057 1.419 1.00 67.12 202 ILE A N 1
ATOM 1644 C CA . ILE A 1 202 ? -17.210 -15.618 1.676 1.00 67.12 202 ILE A CA 1
ATOM 1645 C C . ILE A 1 202 ? -16.906 -15.432 3.157 1.00 67.12 202 ILE A C 1
ATOM 1647 O O . ILE A 1 202 ? -16.664 -14.322 3.632 1.00 67.12 202 ILE A O 1
ATOM 1651 N N . TYR A 1 203 ? -16.902 -16.537 3.894 1.00 78.94 203 TYR A N 1
ATOM 1652 C CA . TYR A 1 203 ? -16.539 -16.543 5.304 1.00 78.94 203 TYR A CA 1
ATOM 1653 C C . TYR A 1 203 ? -15.029 -16.724 5.470 1.00 78.94 203 TYR A C 1
ATOM 1655 O O . TYR A 1 203 ? -14.478 -17.751 5.081 1.00 78.94 203 TYR A O 1
ATOM 1663 N N . PHE A 1 204 ? -14.375 -15.757 6.116 1.00 84.62 204 PHE A N 1
ATOM 1664 C CA . PHE A 1 204 ? -12.961 -15.843 6.481 1.00 84.62 204 PHE A CA 1
ATOM 1665 C C . PHE A 1 204 ? -12.786 -16.477 7.863 1.00 84.62 204 PHE A C 1
ATOM 1667 O O . PHE A 1 204 ? -13.465 -16.126 8.834 1.00 84.62 204 PHE A O 1
ATOM 1674 N N . SER A 1 205 ? -11.833 -17.396 7.977 1.00 89.62 205 SER A N 1
ATOM 1675 C CA . SER A 1 205 ? -11.375 -17.903 9.266 1.00 89.62 205 SER A CA 1
ATOM 1676 C C . SER A 1 205 ? -10.569 -16.844 10.027 1.00 89.62 205 SER A C 1
ATOM 1678 O O . SER A 1 205 ? -10.009 -15.910 9.457 1.00 89.62 205 SER A O 1
ATOM 1680 N N . THR A 1 206 ? -10.444 -17.008 11.347 1.00 89.25 206 THR A N 1
ATOM 1681 C CA . THR A 1 206 ? -9.632 -16.106 12.184 1.00 89.25 206 THR A CA 1
ATOM 1682 C C . THR A 1 206 ? -8.170 -16.043 11.734 1.00 89.25 206 THR A C 1
ATOM 1684 O O . THR A 1 206 ? -7.543 -14.994 11.850 1.00 89.25 206 THR A O 1
ATOM 1687 N N . ARG A 1 207 ? -7.630 -17.150 11.209 1.00 93.25 207 ARG A N 1
ATOM 1688 C CA . ARG A 1 207 ? -6.259 -17.204 10.692 1.00 93.25 207 ARG A CA 1
ATOM 1689 C C . ARG A 1 207 ? -6.110 -16.363 9.426 1.00 93.25 207 ARG A C 1
ATOM 1691 O O . ARG A 1 207 ? -5.185 -15.569 9.347 1.00 93.25 207 ARG A O 1
ATOM 1698 N N . GLU A 1 208 ? -7.035 -16.501 8.483 1.00 93.19 208 GLU A N 1
ATOM 1699 C CA . GLU A 1 208 ? -7.015 -15.739 7.229 1.00 93.19 208 GLU A CA 1
ATOM 1700 C C . GLU A 1 208 ? -7.179 -14.237 7.480 1.00 93.19 208 GLU A C 1
ATOM 1702 O O . GLU A 1 208 ? -6.463 -13.427 6.897 1.00 93.19 208 GLU A O 1
ATOM 1707 N N . LEU A 1 209 ? -8.061 -13.855 8.411 1.00 91.94 209 LEU A N 1
ATOM 1708 C CA . LEU A 1 209 ? -8.203 -12.460 8.835 1.00 91.94 209 LEU A CA 1
ATOM 1709 C C . LEU A 1 209 ? -6.902 -11.902 9.419 1.00 91.94 209 LEU A C 1
ATOM 1711 O O . LEU A 1 209 ? -6.549 -10.759 9.136 1.00 91.94 209 LEU A O 1
ATOM 1715 N N . LEU A 1 210 ? -6.180 -12.698 10.214 1.00 93.31 210 LEU A N 1
ATOM 1716 C CA . LEU A 1 210 ? -4.889 -12.298 10.767 1.00 93.31 210 LEU A CA 1
ATOM 1717 C C . LEU A 1 210 ? -3.831 -12.135 9.666 1.00 93.31 210 LEU A C 1
ATOM 1719 O O . LEU A 1 210 ? -3.105 -11.148 9.670 1.00 93.31 210 LEU A O 1
ATOM 1723 N N . GLU A 1 211 ? -3.772 -13.054 8.702 1.00 95.12 211 GLU A N 1
ATOM 1724 C CA . GLU A 1 211 ? -2.847 -12.974 7.562 1.00 95.12 211 GLU A CA 1
ATOM 1725 C C . GLU A 1 211 ? -3.108 -11.712 6.718 1.00 95.12 211 GLU A C 1
ATOM 1727 O O . GLU A 1 211 ? -2.179 -10.956 6.424 1.00 95.12 211 GLU A O 1
ATOM 1732 N N . ILE A 1 212 ? -4.377 -11.414 6.412 1.00 94.94 212 ILE A N 1
ATOM 1733 C CA . ILE A 1 212 ? -4.776 -10.182 5.712 1.00 94.94 212 ILE A CA 1
ATOM 1734 C C . ILE A 1 212 ? -4.405 -8.942 6.536 1.00 94.94 212 ILE A C 1
ATOM 1736 O O . ILE A 1 212 ? -3.889 -7.966 5.989 1.00 94.94 212 ILE A O 1
ATOM 1740 N N . ARG A 1 213 ? -4.642 -8.967 7.854 1.00 94.62 213 ARG A N 1
ATOM 1741 C CA . ARG A 1 213 ? -4.310 -7.866 8.770 1.00 94.62 213 ARG A CA 1
ATOM 1742 C C . ARG A 1 213 ? -2.813 -7.562 8.784 1.00 94.62 213 ARG A C 1
ATOM 1744 O O . ARG A 1 213 ? -2.438 -6.393 8.717 1.00 94.62 213 ARG A O 1
ATOM 1751 N N . GLU A 1 214 ? -1.959 -8.582 8.840 1.00 95.38 214 GLU A N 1
ATOM 1752 C CA . GLU A 1 214 ? -0.500 -8.408 8.798 1.00 95.38 214 GLU A CA 1
ATOM 1753 C C . GLU A 1 214 ? -0.024 -7.861 7.444 1.00 95.38 214 GLU A C 1
ATOM 1755 O O . GLU A 1 214 ? 0.815 -6.957 7.397 1.00 95.38 214 GLU A O 1
ATOM 1760 N N . ALA A 1 215 ? -0.604 -8.333 6.337 1.00 96.19 215 ALA A N 1
ATOM 1761 C CA . ALA A 1 215 ? -0.296 -7.809 5.009 1.00 96.19 215 ALA A CA 1
ATOM 1762 C C . ALA A 1 215 ? -0.750 -6.342 4.839 1.00 96.19 215 ALA A C 1
ATOM 1764 O O . ALA A 1 215 ? 0.001 -5.522 4.305 1.00 96.19 215 ALA A O 1
ATOM 1765 N N . LEU A 1 216 ? -1.928 -5.971 5.361 1.00 95.62 216 LEU A N 1
ATOM 1766 C CA . LEU A 1 216 ? -2.401 -4.580 5.425 1.00 95.62 216 LEU A CA 1
ATOM 1767 C C . LEU A 1 216 ? -1.454 -3.700 6.242 1.00 95.62 216 LEU A C 1
ATOM 1769 O O . LEU A 1 216 ? -1.114 -2.588 5.831 1.00 95.62 216 LEU A O 1
ATOM 1773 N N . PHE A 1 217 ? -1.013 -4.202 7.394 1.00 95.62 217 PHE A N 1
ATOM 1774 C CA . PHE A 1 217 ? -0.073 -3.509 8.263 1.00 95.62 217 PHE A CA 1
ATOM 1775 C C . PHE A 1 217 ? 1.257 -3.232 7.544 1.00 95.62 217 PHE A C 1
ATOM 1777 O O . PHE A 1 217 ? 1.760 -2.106 7.582 1.00 95.62 217 PHE A O 1
ATOM 1784 N N . LEU A 1 218 ? 1.801 -4.220 6.826 1.00 95.12 218 LEU A N 1
ATOM 1785 C CA . LEU A 1 218 ? 3.016 -4.049 6.027 1.00 95.12 218 LEU A CA 1
ATOM 1786 C C . LEU A 1 218 ? 2.821 -3.044 4.881 1.00 95.12 218 LEU A C 1
ATOM 1788 O O . LEU A 1 218 ? 3.657 -2.156 4.701 1.00 95.12 218 LEU A O 1
ATOM 1792 N N . LEU A 1 219 ? 1.709 -3.139 4.146 1.00 96.31 219 LEU A N 1
ATOM 1793 C CA . LEU A 1 219 ? 1.393 -2.220 3.052 1.00 96.31 219 LEU A CA 1
ATOM 1794 C C . LEU A 1 219 ? 1.298 -0.768 3.539 1.00 96.31 219 LEU A C 1
ATOM 1796 O O . LEU A 1 219 ? 1.860 0.131 2.912 1.00 96.31 219 LEU A O 1
ATOM 1800 N N . LEU A 1 220 ? 0.654 -0.537 4.688 1.00 95.62 220 LEU A N 1
ATOM 1801 C CA . LEU A 1 220 ? 0.603 0.783 5.318 1.00 95.62 220 LEU A CA 1
ATOM 1802 C C . LEU A 1 220 ? 1.996 1.301 5.657 1.00 95.62 220 LEU A C 1
ATOM 1804 O O . LEU A 1 220 ? 2.289 2.454 5.363 1.00 95.62 220 LEU A O 1
ATOM 1808 N N . LYS A 1 221 ? 2.881 0.477 6.231 1.00 93.56 221 LYS A N 1
ATOM 1809 C CA . LYS A 1 221 ? 4.258 0.912 6.526 1.00 93.56 221 LYS A CA 1
ATOM 1810 C C . LYS A 1 221 ? 4.997 1.343 5.262 1.00 93.56 221 LYS A C 1
ATOM 1812 O O . LYS A 1 221 ? 5.655 2.382 5.285 1.00 93.56 221 LYS A O 1
ATOM 1817 N N . ASN A 1 222 ? 4.846 0.596 4.169 1.00 93.56 222 ASN A N 1
ATOM 1818 C CA . ASN A 1 222 ? 5.447 0.947 2.881 1.00 93.56 222 ASN A CA 1
ATOM 1819 C C . ASN A 1 222 ? 4.885 2.271 2.347 1.00 93.56 222 ASN A C 1
ATOM 1821 O O . ASN A 1 222 ? 5.649 3.137 1.927 1.00 93.56 222 ASN A O 1
ATOM 1825 N N . LEU A 1 223 ? 3.567 2.471 2.436 1.00 94.75 223 LEU A N 1
ATOM 1826 C CA . LEU A 1 223 ? 2.916 3.709 2.007 1.00 94.75 223 LEU A CA 1
ATOM 1827 C C . LEU A 1 223 ? 3.358 4.924 2.836 1.00 94.75 223 LEU A C 1
ATOM 1829 O O . LEU A 1 223 ? 3.642 5.981 2.281 1.00 94.75 223 LEU A O 1
ATOM 1833 N N . LEU A 1 224 ? 3.443 4.789 4.161 1.00 93.12 224 LEU A N 1
ATOM 1834 C CA . LEU A 1 224 ? 3.897 5.877 5.033 1.00 93.12 224 LEU A CA 1
ATOM 1835 C C . LEU A 1 224 ? 5.366 6.223 4.788 1.00 93.12 224 LEU A C 1
ATOM 1837 O O . LEU A 1 224 ? 5.725 7.401 4.793 1.00 93.12 224 LEU A O 1
ATOM 1841 N N . ARG A 1 225 ? 6.210 5.215 4.539 1.00 91.06 225 ARG A N 1
ATOM 1842 C CA . ARG A 1 225 ? 7.602 5.433 4.137 1.00 91.06 225 ARG A CA 1
ATOM 1843 C C . ARG A 1 225 ? 7.668 6.201 2.818 1.00 91.06 225 ARG A C 1
ATOM 1845 O O . ARG A 1 225 ? 8.357 7.218 2.760 1.00 91.06 225 ARG A O 1
ATOM 1852 N N . LEU A 1 226 ? 6.888 5.796 1.815 1.00 91.94 226 LEU A N 1
ATOM 1853 C CA . LEU A 1 226 ? 6.765 6.532 0.557 1.00 91.94 226 LEU A CA 1
ATOM 1854 C C . LEU A 1 226 ? 6.337 7.985 0.809 1.00 91.94 226 LEU A C 1
ATOM 1856 O O . LEU A 1 226 ? 7.002 8.900 0.337 1.00 91.94 226 LEU A O 1
ATOM 1860 N N . PHE A 1 227 ? 5.289 8.228 1.600 1.00 91.00 227 PHE A N 1
ATOM 1861 C CA . PHE A 1 227 ? 4.805 9.584 1.890 1.00 91.00 227 PHE A CA 1
ATOM 1862 C C . PHE A 1 227 ? 5.794 10.444 2.667 1.00 91.00 227 PHE A C 1
ATOM 1864 O O . PHE A 1 227 ? 5.784 11.656 2.498 1.00 91.00 227 PHE A O 1
ATOM 1871 N N . SER A 1 228 ? 6.700 9.857 3.448 1.00 88.88 228 SER A N 1
ATOM 1872 C CA . SER A 1 228 ? 7.746 10.646 4.106 1.00 88.88 228 SER A CA 1
ATOM 1873 C C . SER A 1 228 ? 8.737 11.296 3.125 1.00 88.88 228 SER A C 1
ATOM 1875 O O . SER A 1 228 ? 9.381 12.279 3.484 1.00 88.88 228 SER A O 1
ATOM 1877 N N . LYS A 1 229 ? 8.825 10.790 1.884 1.00 85.94 229 LYS A N 1
ATOM 1878 C CA . LYS A 1 229 ? 9.745 11.267 0.835 1.00 85.94 229 LYS A CA 1
ATOM 1879 C C . LYS A 1 229 ? 9.022 11.854 -0.380 1.00 85.94 229 LYS A C 1
ATOM 1881 O O . LYS A 1 229 ? 9.524 12.767 -1.032 1.00 85.94 229 LYS A O 1
ATOM 1886 N N . PHE A 1 230 ? 7.845 11.325 -0.701 1.00 86.62 230 PHE A N 1
ATOM 1887 C CA . PHE A 1 230 ? 7.124 11.589 -1.939 1.00 86.62 230 PHE A CA 1
ATOM 1888 C C . PHE A 1 230 ? 5.955 12.558 -1.725 1.00 86.62 230 PHE A C 1
ATOM 1890 O O . PHE A 1 230 ? 4.990 12.267 -1.016 1.00 86.62 230 PHE A O 1
ATOM 1897 N N . SER A 1 231 ? 6.017 13.712 -2.392 1.00 88.38 231 SER A N 1
ATOM 1898 C CA . SER A 1 231 ? 4.989 14.756 -2.325 1.00 88.38 231 SER A CA 1
ATOM 1899 C C . SER A 1 231 ? 3.740 14.401 -3.137 1.00 88.38 231 SER A C 1
ATOM 1901 O O . SER A 1 231 ? 3.816 14.040 -4.311 1.00 88.38 231 SER A O 1
ATOM 1903 N N . LEU A 1 232 ? 2.564 14.613 -2.538 1.00 85.75 232 LEU A N 1
ATOM 1904 C CA . LEU A 1 232 ? 1.264 14.485 -3.213 1.00 85.75 232 LEU A CA 1
ATOM 1905 C C . LEU A 1 232 ? 0.650 15.832 -3.639 1.00 85.75 232 LEU A C 1
ATOM 1907 O O . LEU A 1 232 ? -0.514 15.866 -4.031 1.00 85.75 232 LEU A O 1
ATOM 1911 N N . LYS A 1 233 ? 1.398 16.945 -3.589 1.00 84.88 233 LYS A N 1
ATOM 1912 C CA . LYS A 1 233 ? 0.851 18.299 -3.839 1.00 84.88 233 LYS A CA 1
ATOM 1913 C C . LYS A 1 233 ? 0.136 18.448 -5.180 1.00 84.88 233 LYS A C 1
ATOM 1915 O O . LYS A 1 233 ? -0.868 19.146 -5.272 1.00 84.88 233 LYS A O 1
ATOM 1920 N N . GLU A 1 234 ? 0.647 17.782 -6.205 1.00 84.44 234 GLU A N 1
ATOM 1921 C CA . GLU A 1 234 ? 0.103 17.823 -7.566 1.00 84.44 234 GLU A CA 1
ATOM 1922 C C . GLU A 1 234 ? -1.054 16.830 -7.772 1.00 84.44 234 GLU A C 1
ATOM 1924 O O . GLU A 1 234 ? -1.636 16.763 -8.850 1.00 84.44 234 GLU A O 1
ATOM 1929 N N . ARG A 1 235 ? -1.405 16.047 -6.742 1.00 84.62 235 ARG A N 1
ATOM 1930 C CA . ARG A 1 235 ? -2.387 14.954 -6.796 1.00 84.62 235 ARG A CA 1
ATOM 1931 C C . ARG A 1 235 ? -3.429 15.086 -5.673 1.00 84.62 235 ARG A C 1
ATOM 1933 O O . ARG A 1 235 ? -3.516 14.222 -4.798 1.00 84.62 235 ARG A O 1
ATOM 1940 N N . PRO A 1 236 ? -4.263 16.145 -5.684 1.00 84.94 236 PRO A N 1
ATOM 1941 C CA . PRO A 1 236 ? -5.234 16.404 -4.618 1.00 84.94 236 PRO A CA 1
ATOM 1942 C C . PRO A 1 236 ? -6.302 15.307 -4.481 1.00 84.94 236 PRO A C 1
ATOM 1944 O O . PRO A 1 236 ? -6.796 15.071 -3.381 1.00 84.94 236 PRO A O 1
ATOM 1947 N N . GLN A 1 237 ? -6.642 14.612 -5.572 1.00 86.25 237 GLN A N 1
ATOM 1948 C CA . GLN A 1 237 ? -7.564 13.472 -5.531 1.00 86.25 237 GLN A CA 1
ATOM 1949 C C . GLN A 1 237 ? -6.977 12.307 -4.724 1.00 86.25 237 GLN A C 1
ATOM 1951 O O . GLN A 1 237 ? -7.646 11.806 -3.826 1.00 86.25 237 GLN A O 1
ATOM 1956 N N . CYS A 1 238 ? -5.702 11.963 -4.941 1.00 87.50 238 CYS A N 1
ATOM 1957 C CA . CYS A 1 238 ? -5.018 10.928 -4.164 1.00 87.50 238 CYS A CA 1
ATOM 1958 C C . CYS A 1 238 ? -4.959 11.280 -2.671 1.00 87.50 238 CYS A C 1
ATOM 1960 O O . CYS A 1 238 ? -5.165 10.406 -1.833 1.00 87.50 238 CYS A O 1
ATOM 1962 N N . VAL A 1 239 ? -4.730 12.555 -2.319 1.00 89.62 239 VAL A N 1
ATOM 1963 C CA . VAL A 1 239 ? -4.786 13.014 -0.916 1.00 89.62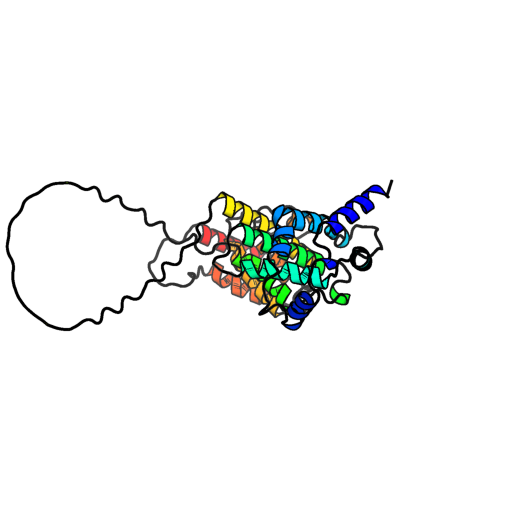 239 VAL A CA 1
ATOM 1964 C C . VAL A 1 239 ? -6.169 12.749 -0.323 1.00 89.62 239 VAL A C 1
ATOM 1966 O O . VAL A 1 239 ? -6.269 12.164 0.753 1.00 89.62 239 VAL A O 1
ATOM 1969 N N . GLN A 1 240 ? -7.236 13.115 -1.039 1.00 90.06 240 GLN A N 1
ATOM 1970 C CA . GLN A 1 240 ? -8.607 12.875 -0.590 1.00 90.06 240 GLN A CA 1
ATOM 1971 C C . GLN A 1 240 ? -8.898 11.377 -0.406 1.00 90.06 240 GLN A C 1
ATOM 1973 O O . GLN A 1 240 ? -9.479 11.008 0.615 1.00 90.06 240 GLN A O 1
ATOM 1978 N N . THR A 1 241 ? -8.485 10.518 -1.344 1.00 91.50 241 THR A N 1
ATOM 1979 C CA . THR A 1 241 ? -8.610 9.057 -1.215 1.00 91.50 241 THR A CA 1
ATOM 1980 C C . THR A 1 241 ? -7.872 8.554 0.025 1.00 91.50 241 THR A C 1
ATOM 1982 O O . THR A 1 241 ? -8.453 7.835 0.839 1.00 91.50 241 THR A O 1
ATOM 1985 N N . CYS A 1 242 ? -6.619 8.972 0.227 1.00 93.50 242 CYS A N 1
ATOM 1986 C CA . CYS A 1 242 ? -5.825 8.551 1.381 1.00 93.50 242 CYS A CA 1
ATOM 1987 C C . CYS A 1 242 ? -6.477 8.967 2.704 1.00 93.50 242 CYS A C 1
ATOM 1989 O O . CYS A 1 242 ? -6.529 8.160 3.628 1.00 93.50 242 CYS A O 1
ATOM 1991 N N . ILE A 1 243 ? -7.026 10.186 2.796 1.00 93.69 243 ILE A N 1
ATOM 1992 C CA . ILE A 1 243 ? -7.756 10.634 3.993 1.00 93.69 243 ILE A CA 1
ATOM 1993 C C . ILE A 1 243 ? -8.946 9.707 4.265 1.00 93.69 243 ILE A C 1
ATOM 1995 O O . ILE A 1 243 ? -9.124 9.271 5.401 1.00 93.69 243 ILE A O 1
ATOM 1999 N N . GLN A 1 244 ? -9.753 9.387 3.249 1.00 92.50 244 GLN A N 1
ATOM 2000 C CA . GLN A 1 244 ? -10.916 8.506 3.417 1.00 92.50 244 GLN A CA 1
ATOM 2001 C C . GLN A 1 244 ? -10.507 7.106 3.895 1.00 92.50 244 GLN A C 1
ATOM 2003 O O . GLN A 1 244 ? -11.092 6.585 4.845 1.00 92.50 244 GLN A O 1
ATOM 2008 N N . ILE A 1 245 ? -9.476 6.526 3.274 1.00 93.00 245 ILE A N 1
ATOM 2009 C CA . ILE A 1 245 ? -8.954 5.203 3.628 1.00 93.00 245 ILE A CA 1
ATOM 2010 C C . ILE A 1 245 ? -8.389 5.206 5.046 1.00 93.00 245 ILE A C 1
ATOM 2012 O O . ILE A 1 245 ? -8.759 4.355 5.850 1.00 93.00 245 ILE A O 1
ATOM 2016 N N . PHE A 1 246 ? -7.528 6.166 5.389 1.00 94.88 246 PHE A N 1
ATOM 2017 C CA . PHE A 1 246 ? -6.939 6.218 6.721 1.00 94.88 246 PHE A CA 1
ATOM 2018 C C . PHE A 1 246 ? -8.004 6.420 7.795 1.00 94.88 246 PHE A C 1
ATOM 2020 O O . PHE A 1 246 ? -7.980 5.700 8.784 1.00 94.88 246 PHE A O 1
ATOM 2027 N N . VAL A 1 247 ? -8.991 7.300 7.592 1.00 92.56 247 VAL A N 1
ATOM 2028 C CA . VAL A 1 247 ? -10.099 7.451 8.551 1.00 92.56 247 VAL A CA 1
ATOM 2029 C C . VAL A 1 247 ? -10.850 6.131 8.743 1.00 92.56 247 VAL A C 1
ATOM 2031 O O . VAL A 1 247 ? -11.066 5.742 9.888 1.00 92.56 247 VAL A O 1
ATOM 2034 N N . LYS A 1 248 ? -11.167 5.396 7.669 1.00 90.19 248 LYS A N 1
ATOM 2035 C CA . LYS A 1 248 ? -11.788 4.061 7.770 1.00 90.19 248 LYS A CA 1
ATOM 2036 C C . LYS A 1 248 ? -10.929 3.092 8.596 1.00 90.19 248 LYS A C 1
ATOM 2038 O O . LYS A 1 248 ? -11.447 2.359 9.431 1.00 90.19 248 LYS A O 1
ATOM 2043 N N . LEU A 1 249 ? -9.613 3.117 8.399 1.00 91.69 249 LEU A N 1
ATOM 2044 C CA . LEU A 1 249 ? -8.678 2.235 9.101 1.00 91.69 249 LEU A CA 1
ATOM 2045 C C . LEU A 1 249 ? -8.421 2.637 10.561 1.00 91.69 249 LEU A C 1
ATOM 2047 O O . LEU A 1 249 ? -8.001 1.787 11.341 1.00 91.69 249 LEU A O 1
ATOM 2051 N N . THR A 1 250 ? -8.705 3.881 10.973 1.00 90.25 250 THR A N 1
ATOM 2052 C CA . THR A 1 250 ? -8.563 4.287 12.390 1.00 90.25 250 THR A CA 1
ATOM 2053 C C . THR A 1 250 ? -9.506 3.544 13.335 1.00 90.25 250 THR A C 1
ATOM 2055 O O . THR A 1 250 ? -9.203 3.428 14.521 1.00 90.25 250 THR A O 1
ATOM 2058 N N . SER A 1 251 ? -10.630 3.030 12.828 1.00 85.69 251 SER A N 1
ATOM 2059 C CA . SER A 1 251 ? -11.608 2.260 13.603 1.00 85.69 251 SER A CA 1
ATOM 2060 C C . SER A 1 251 ? -11.457 0.744 13.456 1.00 85.69 251 SER A C 1
ATOM 2062 O O . SER A 1 251 ? -12.296 0.020 13.980 1.00 85.69 251 SER A O 1
ATOM 2064 N N . LEU A 1 252 ? -10.426 0.255 12.752 1.00 85.31 252 LEU A N 1
ATOM 2065 C CA . LEU A 1 252 ? -10.236 -1.182 12.521 1.00 85.31 252 LEU A CA 1
ATOM 2066 C C . LEU A 1 252 ? -10.003 -1.938 13.838 1.00 85.31 252 LEU A C 1
ATOM 2068 O O . LEU A 1 252 ? -10.577 -2.995 14.079 1.00 85.31 252 LEU A O 1
ATOM 2072 N N . GLU A 1 253 ? -9.144 -1.382 14.690 1.00 85.50 253 GLU A N 1
ATOM 2073 C CA . GLU A 1 253 ? -8.721 -1.986 15.953 1.00 85.50 253 GLU A CA 1
ATOM 2074 C C . GLU A 1 253 ? -8.690 -0.933 17.070 1.00 85.50 253 GLU A C 1
ATOM 2076 O O . GLU A 1 253 ? -8.254 0.201 16.827 1.00 85.50 253 GLU A O 1
ATOM 2081 N N . PRO A 1 254 ? -9.077 -1.282 18.312 1.00 79.12 254 PRO A N 1
ATOM 2082 C CA . PRO A 1 254 ? -8.836 -0.425 19.466 1.00 79.12 254 PRO A CA 1
ATOM 2083 C C . PRO A 1 254 ? -7.330 -0.240 19.683 1.00 79.12 254 PRO A C 1
ATOM 2085 O O . PRO A 1 254 ? -6.597 -1.220 19.810 1.00 79.12 254 PRO A O 1
ATOM 2088 N N . CYS A 1 255 ? -6.858 1.005 19.770 1.00 76.50 255 CYS A N 1
ATOM 2089 C CA . CYS A 1 255 ? -5.454 1.303 20.051 1.00 76.50 255 CYS A CA 1
ATOM 2090 C C . CYS A 1 255 ? -5.305 2.331 21.178 1.00 76.50 255 CYS A C 1
ATOM 2092 O O . CYS A 1 255 ? -6.105 3.248 21.337 1.00 76.50 255 CYS A O 1
ATOM 2094 N N . THR A 1 256 ? -4.256 2.195 21.985 1.00 73.31 256 THR A N 1
ATOM 2095 C CA . THR A 1 256 ? -3.903 3.179 23.015 1.00 73.31 256 THR A CA 1
ATOM 2096 C C . THR A 1 256 ? -2.780 4.054 22.483 1.00 73.31 256 THR A C 1
ATOM 2098 O O . THR A 1 256 ? -1.609 3.811 22.770 1.00 73.31 256 THR A O 1
ATOM 2101 N N . LEU A 1 257 ? -3.130 5.046 21.661 1.00 75.50 257 LEU A N 1
ATOM 2102 C CA . LEU A 1 257 ? -2.134 5.889 21.008 1.00 75.50 257 LEU A CA 1
ATOM 2103 C C . LEU A 1 257 ? -1.814 7.145 21.830 1.00 75.50 257 LEU A C 1
ATOM 2105 O O . LEU A 1 257 ? -2.692 7.940 22.190 1.00 75.50 257 LEU A O 1
ATOM 2109 N N . ASP A 1 258 ? -0.524 7.349 22.083 1.00 71.75 258 ASP A N 1
ATOM 2110 C CA . ASP A 1 258 ? 0.025 8.625 22.527 1.00 71.75 258 ASP A CA 1
ATOM 2111 C C . ASP A 1 258 ? 0.592 9.376 21.328 1.00 71.75 258 ASP A C 1
ATOM 2113 O O . ASP A 1 258 ? 1.585 8.978 20.722 1.00 71.75 258 ASP A O 1
ATOM 2117 N N . PHE A 1 259 ? -0.055 10.488 20.993 1.00 70.56 259 PHE A N 1
ATOM 2118 C CA . PHE A 1 259 ? 0.268 11.332 19.851 1.00 70.56 259 PHE A CA 1
ATOM 2119 C C . PHE A 1 259 ? 1.523 12.186 20.099 1.00 70.56 259 PHE A C 1
ATOM 2121 O O . PHE A 1 259 ? 1.455 13.411 20.139 1.00 70.56 259 PHE A O 1
ATOM 2128 N N . LYS A 1 260 ? 2.681 11.538 20.263 1.00 70.00 260 LYS A N 1
ATOM 2129 C CA . LYS A 1 260 ? 4.005 12.187 20.319 1.00 70.00 260 LYS A CA 1
ATOM 2130 C C . LYS A 1 260 ? 4.421 12.707 18.934 1.00 70.00 260 LYS A C 1
ATOM 2132 O O . LYS A 1 260 ? 3.854 12.231 17.951 1.00 70.00 260 LYS A O 1
ATOM 2137 N N . PRO A 1 261 ? 5.364 13.664 18.821 1.00 68.06 261 PRO A N 1
ATOM 2138 C CA . PRO A 1 261 ? 5.877 14.121 17.528 1.00 68.06 261 PRO A CA 1
ATOM 2139 C C . PRO A 1 261 ? 6.328 12.944 16.658 1.00 68.06 261 PRO A C 1
ATOM 2141 O O . PRO A 1 261 ? 6.918 11.995 17.168 1.00 68.06 261 PRO A O 1
ATOM 2144 N N . LEU A 1 262 ? 5.995 12.987 15.366 1.00 67.62 262 LEU A N 1
ATOM 2145 C CA . LEU A 1 262 ? 6.290 11.891 14.447 1.00 67.62 262 LEU A CA 1
ATOM 2146 C C . LEU A 1 262 ? 7.774 11.916 14.072 1.00 67.62 262 LEU A C 1
ATOM 2148 O O . LEU A 1 262 ? 8.245 12.891 13.493 1.00 67.62 262 LEU A O 1
ATOM 2152 N N . ASP A 1 263 ? 8.481 10.829 14.352 1.00 69.06 263 ASP A N 1
ATOM 2153 C CA . ASP A 1 263 ? 9.785 10.529 13.772 1.00 69.06 263 ASP A CA 1
ATOM 2154 C C . ASP A 1 263 ? 9.742 9.165 13.055 1.00 69.06 263 ASP A C 1
ATOM 2156 O O . ASP A 1 263 ? 8.794 8.383 13.194 1.00 69.06 263 ASP A O 1
ATOM 2160 N N . VAL A 1 264 ? 10.779 8.869 12.268 1.00 66.19 264 VAL A N 1
ATOM 2161 C CA . VAL A 1 264 ? 10.898 7.594 11.536 1.00 66.19 264 VAL A CA 1
ATOM 2162 C C . VAL A 1 264 ? 10.880 6.397 12.502 1.00 66.19 264 VAL A C 1
ATOM 2164 O O . VAL A 1 264 ? 10.338 5.336 12.180 1.00 66.19 264 VAL A O 1
ATOM 2167 N N . THR A 1 265 ? 11.399 6.576 13.723 1.00 68.75 265 THR A N 1
ATOM 2168 C CA . THR A 1 265 ? 11.422 5.530 14.757 1.00 68.75 265 THR A CA 1
ATOM 2169 C C . THR A 1 265 ? 10.035 5.223 15.333 1.00 68.75 265 THR A C 1
ATOM 2171 O O . THR A 1 265 ? 9.779 4.111 15.790 1.00 68.75 265 THR A O 1
ATOM 2174 N N . THR A 1 266 ? 9.101 6.169 15.267 1.00 75.44 266 THR A N 1
ATOM 2175 C CA . THR A 1 266 ? 7.726 6.004 15.741 1.00 75.44 266 THR A CA 1
ATOM 2176 C C . THR A 1 266 ? 6.912 5.127 14.789 1.00 75.44 266 THR A C 1
ATOM 2178 O O . THR A 1 266 ? 6.188 4.244 15.248 1.00 75.44 266 THR A O 1
ATOM 2181 N N . ILE A 1 267 ? 7.079 5.289 13.469 1.00 79.75 267 ILE A N 1
ATOM 2182 C CA . ILE A 1 267 ? 6.389 4.456 12.463 1.00 79.75 267 ILE A CA 1
ATOM 2183 C C . ILE A 1 267 ? 6.875 3.003 12.537 1.00 79.75 267 ILE A C 1
ATOM 2185 O O . ILE A 1 267 ? 6.079 2.067 12.443 1.00 79.75 267 ILE A O 1
ATOM 2189 N N . SER A 1 268 ? 8.179 2.787 12.735 1.00 79.38 268 SER A N 1
ATOM 2190 C CA . SER A 1 268 ? 8.736 1.433 12.806 1.00 79.38 268 SER A CA 1
ATOM 2191 C C . SER A 1 268 ? 8.256 0.655 14.037 1.00 79.38 268 SER A C 1
ATOM 2193 O O . SER A 1 268 ? 8.097 -0.564 13.943 1.00 79.38 268 SER A O 1
ATOM 2195 N N . ARG A 1 269 ? 7.968 1.359 15.143 1.00 82.94 269 ARG A N 1
ATOM 2196 C CA . ARG A 1 269 ? 7.507 0.814 16.433 1.00 82.94 269 ARG A CA 1
ATOM 2197 C C . ARG A 1 269 ? 5.994 0.618 16.558 1.00 82.94 269 ARG A C 1
ATOM 2199 O O . ARG A 1 269 ? 5.565 0.071 17.577 1.00 82.94 269 ARG A O 1
ATOM 2206 N N . ALA A 1 270 ? 5.205 1.072 15.584 1.00 86.94 270 ALA A N 1
ATOM 2207 C CA . ALA A 1 270 ? 3.756 0.877 15.575 1.00 86.94 270 ALA A CA 1
ATOM 2208 C C . ALA A 1 270 ? 3.397 -0.614 15.677 1.00 86.94 270 ALA A C 1
ATOM 2210 O O . ALA A 1 270 ? 4.144 -1.468 15.193 1.00 86.94 270 ALA A O 1
ATOM 2211 N N . LYS A 1 271 ? 2.253 -0.926 16.293 1.00 88.12 271 LYS A N 1
ATOM 2212 C CA . LYS A 1 271 ? 1.766 -2.310 16.455 1.00 88.12 271 LYS A CA 1
ATOM 2213 C C . LYS A 1 271 ? 0.401 -2.553 15.823 1.00 88.12 271 LYS A C 1
ATOM 2215 O O . LYS A 1 271 ? 0.063 -3.699 15.522 1.00 88.12 271 LYS A O 1
ATOM 2220 N N . TYR A 1 272 ? -0.381 -1.492 15.636 1.00 90.31 272 TYR A N 1
ATOM 2221 C CA . TYR A 1 272 ? -1.754 -1.590 15.149 1.00 90.31 272 TYR A CA 1
ATOM 2222 C C . TYR A 1 272 ? -1.955 -0.857 13.827 1.00 90.31 272 TYR A C 1
ATOM 2224 O O . TYR A 1 272 ? -1.343 0.183 13.576 1.00 90.31 272 TYR A O 1
ATOM 2232 N N . VAL A 1 273 ? -2.862 -1.380 12.999 1.00 92.94 273 VAL A N 1
ATOM 2233 C CA . VAL A 1 273 ? -3.258 -0.743 11.733 1.00 92.94 273 VAL A CA 1
ATOM 2234 C C . VAL A 1 273 ? -3.840 0.649 11.996 1.00 92.94 273 VAL A C 1
ATOM 2236 O O . VAL A 1 273 ? -3.455 1.613 11.333 1.00 92.94 273 VAL A O 1
ATOM 2239 N N . SER A 1 274 ? -4.673 0.781 13.033 1.00 91.56 274 SER A N 1
ATOM 2240 C CA . SER A 1 274 ? -5.241 2.063 13.456 1.00 91.56 274 SER A CA 1
ATOM 2241 C C . SER A 1 274 ? -4.168 3.101 13.812 1.00 91.56 274 SER A C 1
ATOM 2243 O O . SER A 1 274 ? -4.332 4.281 13.513 1.00 91.56 274 SER A O 1
ATOM 2245 N N . GLU A 1 275 ? -3.046 2.689 14.423 1.00 91.38 275 GLU A N 1
ATOM 2246 C CA . GLU A 1 275 ? -1.940 3.605 14.747 1.00 91.38 275 GLU A CA 1
ATOM 2247 C C . GLU A 1 275 ? -1.263 4.140 13.482 1.00 91.38 275 GLU A C 1
ATOM 2249 O O . GLU A 1 275 ? -1.070 5.350 13.347 1.00 91.38 275 GLU A O 1
ATOM 2254 N N . LEU A 1 276 ? -0.959 3.251 12.530 1.00 93.06 276 LEU A N 1
ATOM 2255 C CA . LEU A 1 276 ? -0.390 3.633 11.237 1.00 93.06 276 LEU A CA 1
ATOM 2256 C C . LEU A 1 276 ? -1.330 4.563 10.463 1.00 93.06 276 LEU A C 1
ATOM 2258 O O . LEU A 1 276 ? -0.873 5.533 9.861 1.00 93.06 276 LEU A O 1
ATOM 2262 N N . ALA A 1 277 ? -2.639 4.317 10.522 1.00 94.44 277 ALA A N 1
ATOM 2263 C CA . ALA A 1 277 ? -3.634 5.172 9.889 1.00 94.44 277 ALA A CA 1
ATOM 2264 C C . ALA A 1 277 ? -3.604 6.607 10.449 1.00 94.44 277 ALA A C 1
ATOM 2266 O O . ALA A 1 277 ? -3.590 7.570 9.679 1.00 94.44 277 ALA A O 1
ATOM 2267 N N . TYR A 1 278 ? -3.502 6.775 11.772 1.00 92.94 278 TYR A N 1
ATOM 2268 C CA . TYR A 1 278 ? -3.327 8.101 12.374 1.00 92.94 278 TYR A CA 1
ATOM 2269 C C . TYR A 1 278 ? -2.003 8.770 11.980 1.00 92.94 278 TYR A C 1
ATOM 2271 O O . TYR A 1 278 ? -1.978 9.979 11.733 1.00 92.94 278 TYR A O 1
ATOM 2279 N N . PHE A 1 279 ? -0.903 8.015 11.890 1.00 91.94 279 PHE A N 1
ATOM 2280 C CA . PHE A 1 279 ? 0.363 8.556 11.383 1.00 91.94 279 PHE A CA 1
ATOM 2281 C C . PHE A 1 279 ? 0.246 9.003 9.924 1.00 91.94 279 PHE A C 1
ATOM 2283 O O . PHE A 1 279 ? 0.751 10.069 9.580 1.00 91.94 279 PHE A O 1
ATOM 2290 N N . GLY A 1 280 ? -0.493 8.259 9.100 1.00 93.12 280 GLY A N 1
ATOM 2291 C CA . GLY A 1 280 ? -0.832 8.647 7.732 1.00 93.12 280 GLY A CA 1
ATOM 2292 C C . GLY A 1 280 ? -1.609 9.952 7.662 1.00 93.12 280 GLY A C 1
ATOM 2293 O O . GLY A 1 280 ? -1.204 10.860 6.941 1.00 93.12 280 GLY A O 1
ATOM 2294 N N . LEU A 1 281 ? -2.666 10.101 8.466 1.00 93.44 281 LEU A N 1
ATOM 2295 C CA . LEU A 1 281 ? -3.422 11.356 8.547 1.00 93.44 281 LEU A CA 1
ATOM 2296 C C . LEU A 1 281 ? -2.527 12.534 8.944 1.00 93.44 281 LEU A C 1
ATOM 2298 O O . LEU A 1 281 ? -2.626 13.606 8.352 1.00 93.44 281 LEU A O 1
ATOM 2302 N N . ARG A 1 282 ? -1.618 12.337 9.906 1.00 91.50 282 ARG A N 1
ATOM 2303 C CA . ARG A 1 282 ? -0.664 13.378 10.305 1.00 91.50 282 ARG A CA 1
ATOM 2304 C C . ARG A 1 282 ? 0.315 13.731 9.187 1.00 91.50 282 ARG A C 1
ATOM 2306 O O . ARG A 1 282 ? 0.557 14.916 8.971 1.00 91.50 282 ARG A O 1
ATOM 2313 N N . LEU A 1 283 ? 0.860 12.739 8.478 1.00 91.25 283 LEU A N 1
ATOM 2314 C CA . LEU A 1 283 ? 1.741 12.978 7.332 1.00 91.25 283 LEU A CA 1
ATOM 2315 C C . LEU A 1 283 ? 1.022 13.796 6.259 1.00 91.25 283 LEU A C 1
ATOM 2317 O O . LEU A 1 283 ? 1.572 14.793 5.807 1.00 91.25 283 LEU A O 1
ATOM 2321 N N . LEU A 1 284 ? -0.226 13.460 5.921 1.00 91.50 284 LEU A N 1
ATOM 2322 C CA . LEU A 1 284 ? -1.013 14.204 4.929 1.00 91.50 284 LEU A CA 1
ATOM 2323 C C . LEU A 1 284 ? -1.293 15.660 5.335 1.00 91.50 284 LEU A C 1
ATOM 2325 O O . LEU A 1 284 ? -1.399 16.522 4.463 1.00 91.50 284 LEU A O 1
ATOM 2329 N N . CYS A 1 285 ? -1.384 15.949 6.636 1.00 90.00 285 CYS A N 1
ATOM 2330 C CA . CYS A 1 285 ? -1.498 17.316 7.155 1.00 90.00 285 CYS A CA 1
ATOM 2331 C C . CYS A 1 285 ? -0.182 18.110 7.092 1.00 90.00 285 CYS A C 1
ATOM 2333 O O . CYS A 1 285 ? -0.196 19.320 7.309 1.00 90.00 285 CYS A O 1
ATOM 2335 N N . SER A 1 286 ? 0.953 17.465 6.816 1.00 88.38 286 SER A N 1
ATOM 2336 C CA . SER A 1 286 ? 2.242 18.148 6.724 1.00 88.38 286 SER A CA 1
ATOM 2337 C C . SER A 1 286 ? 2.328 19.037 5.469 1.00 88.38 286 SER A C 1
ATOM 2339 O O . SER A 1 286 ? 1.693 18.755 4.442 1.00 88.38 286 SER A O 1
ATOM 2341 N N . PRO A 1 287 ? 3.183 20.079 5.486 1.00 86.38 287 PRO A N 1
ATOM 2342 C CA . PRO A 1 287 ? 3.388 20.951 4.329 1.00 86.38 287 PRO A CA 1
ATOM 2343 C C . PRO A 1 287 ? 3.982 20.228 3.108 1.00 86.38 287 PRO A C 1
ATOM 2345 O O . PRO A 1 287 ? 4.077 20.836 2.039 1.00 86.38 287 PRO A O 1
ATOM 2348 N N . LEU A 1 288 ? 4.387 18.956 3.235 1.00 86.56 288 LEU A N 1
ATOM 2349 C CA . LEU A 1 288 ? 4.859 18.130 2.125 1.00 86.56 288 LEU A CA 1
ATOM 2350 C C . LEU A 1 288 ? 3.728 17.725 1.171 1.00 86.56 288 LEU A C 1
ATOM 2352 O O . LEU A 1 288 ? 3.977 17.643 -0.026 1.00 86.56 288 LEU A O 1
ATOM 2356 N N . HIS A 1 289 ? 2.495 17.524 1.648 1.00 85.94 289 HIS A N 1
ATOM 2357 C CA . HIS A 1 289 ? 1.402 17.004 0.808 1.00 85.94 289 HIS A CA 1
ATOM 2358 C C . HIS A 1 289 ? 0.336 18.041 0.464 1.00 85.94 289 HIS A C 1
ATOM 2360 O O . HIS A 1 289 ? -0.290 17.938 -0.588 1.00 85.94 289 HIS A O 1
ATOM 2366 N N . SER A 1 290 ? 0.140 19.057 1.304 1.00 76.81 290 SER A N 1
ATOM 2367 C CA . SER A 1 290 ? -0.852 20.105 1.065 1.00 76.81 290 SER A CA 1
ATOM 2368 C C . SER A 1 290 ? -0.277 21.476 1.415 1.00 76.81 290 SER A C 1
ATOM 2370 O O . SER A 1 290 ? 0.158 21.677 2.548 1.00 76.81 290 SER A O 1
ATOM 2372 N N . PRO A 1 291 ? -0.284 22.452 0.488 1.00 70.44 291 PRO A N 1
ATOM 2373 C CA . PRO A 1 291 ? -0.014 23.834 0.850 1.00 70.44 291 PRO A CA 1
ATOM 2374 C C . PRO A 1 291 ? -1.182 24.390 1.684 1.00 70.44 291 PRO A C 1
ATOM 2376 O O . PRO A 1 291 ? -2.330 24.422 1.229 1.00 70.44 291 PRO A O 1
ATOM 2379 N N . GLY A 1 292 ? -0.878 24.835 2.904 1.00 74.69 292 GLY A N 1
ATOM 2380 C CA . GLY A 1 292 ? -1.851 25.382 3.855 1.00 74.69 292 GLY A CA 1
ATOM 2381 C C . GLY A 1 292 ? -2.827 24.344 4.423 1.00 74.69 292 GLY A C 1
ATOM 2382 O O . GLY A 1 292 ? -2.668 23.137 4.249 1.00 74.69 292 GLY A O 1
ATOM 2383 N N . ASP A 1 293 ? -3.893 24.826 5.062 1.00 81.94 293 ASP A N 1
ATOM 2384 C CA . ASP A 1 293 ? -4.755 24.011 5.937 1.00 81.94 293 ASP A CA 1
ATOM 2385 C C . ASP A 1 293 ? -5.793 23.140 5.203 1.00 81.94 293 ASP A C 1
ATOM 2387 O O . ASP A 1 293 ? -6.761 22.680 5.811 1.00 81.94 293 ASP A O 1
ATOM 2391 N N . LYS A 1 294 ? -5.669 22.929 3.886 1.00 86.44 294 LYS A N 1
ATOM 2392 C CA . LYS A 1 294 ? -6.692 22.201 3.108 1.00 86.44 294 LYS A CA 1
ATOM 2393 C C . LYS A 1 294 ? -6.815 20.741 3.549 1.00 86.44 294 LYS A C 1
ATOM 2395 O O . LYS A 1 294 ? -7.922 20.311 3.874 1.00 86.44 294 LYS A O 1
ATOM 2400 N N . ALA A 1 295 ? -5.697 20.014 3.617 1.00 87.00 295 ALA A N 1
ATOM 2401 C CA . ALA A 1 295 ? -5.683 18.641 4.123 1.00 87.00 295 ALA A CA 1
ATOM 2402 C C . ALA A 1 295 ? -6.160 18.575 5.580 1.00 87.00 295 ALA A C 1
ATOM 2404 O O . ALA A 1 295 ? -7.007 17.749 5.904 1.00 87.00 295 ALA A O 1
ATOM 2405 N N . LEU A 1 296 ? -5.719 19.510 6.431 1.00 89.50 296 LEU A N 1
ATOM 2406 C CA . LEU A 1 296 ? -6.152 19.591 7.829 1.00 89.50 296 LEU A CA 1
ATOM 2407 C C . LEU A 1 296 ? -7.679 19.728 7.954 1.00 89.50 296 LEU A C 1
ATOM 2409 O O . LEU A 1 296 ? -8.312 18.987 8.705 1.00 89.50 296 LEU A O 1
ATOM 2413 N N . ARG A 1 297 ? -8.296 20.628 7.176 1.00 90.06 297 ARG A N 1
ATOM 2414 C CA . ARG A 1 297 ? -9.758 20.812 7.148 1.00 90.06 297 ARG A CA 1
ATOM 2415 C C . ARG A 1 297 ? -10.491 19.562 6.666 1.00 90.06 297 ARG A C 1
ATOM 2417 O O . ARG A 1 297 ? -11.535 19.224 7.218 1.00 90.06 297 ARG A O 1
ATOM 2424 N N . GLN A 1 298 ? -9.961 18.872 5.657 1.00 90.31 298 GLN A N 1
ATOM 2425 C CA . GLN A 1 298 ? -10.546 17.626 5.153 1.00 90.31 298 GLN A CA 1
ATOM 2426 C C . GLN A 1 298 ? -10.452 16.496 6.182 1.00 90.31 298 GLN A C 1
ATOM 2428 O O . GLN A 1 298 ? -11.445 15.809 6.415 1.00 90.31 298 GLN A O 1
ATOM 2433 N N . VAL A 1 299 ? -9.299 16.343 6.838 1.00 92.25 299 VAL A N 1
ATOM 2434 C CA . VAL A 1 299 ? -9.102 15.385 7.933 1.00 92.25 299 VAL A CA 1
ATOM 2435 C C . VAL A 1 299 ? -10.076 15.675 9.072 1.00 92.25 299 VAL A C 1
ATOM 2437 O O . VAL A 1 299 ? -10.773 14.765 9.519 1.00 92.25 299 VAL A O 1
ATOM 2440 N N . PHE A 1 300 ? -10.207 16.939 9.485 1.00 90.81 300 PHE A N 1
ATOM 2441 C CA . PHE A 1 300 ? -11.182 17.347 10.497 1.00 90.81 300 PHE A CA 1
ATOM 2442 C C . PHE A 1 300 ? -12.614 16.989 10.085 1.00 90.81 300 PHE A C 1
ATOM 2444 O O . PHE A 1 300 ? -13.345 16.383 10.862 1.00 90.81 300 PHE A O 1
ATOM 2451 N N . TYR A 1 301 ? -13.011 17.312 8.850 1.00 90.56 301 TYR A N 1
ATOM 2452 C CA . TYR A 1 301 ? -14.353 17.020 8.345 1.00 90.56 301 TYR A CA 1
ATOM 2453 C C . TYR A 1 301 ? -14.662 15.515 8.317 1.00 90.56 301 TYR A C 1
ATOM 2455 O O . TYR A 1 301 ? -15.768 15.106 8.670 1.00 90.56 301 TYR A O 1
ATOM 2463 N N . GLN A 1 302 ? -13.699 14.675 7.929 1.00 90.81 302 GLN A N 1
ATOM 2464 C CA . GLN A 1 302 ? -13.896 13.224 7.919 1.00 90.81 302 GLN A CA 1
ATOM 2465 C C . GLN A 1 302 ? -13.924 12.642 9.338 1.00 90.81 302 GLN A C 1
ATOM 2467 O O . GLN A 1 302 ? -14.813 11.852 9.654 1.00 90.81 302 GLN A O 1
ATOM 2472 N N . LEU A 1 303 ? -13.033 13.088 10.229 1.00 90.00 303 LEU A N 1
ATOM 2473 C CA . LEU A 1 303 ? -13.039 12.668 11.634 1.00 90.00 303 LEU A CA 1
ATOM 2474 C C . LEU A 1 303 ? -14.263 13.174 12.399 1.00 90.00 303 LEU A C 1
ATOM 2476 O O . LEU A 1 303 ? -14.697 12.517 13.343 1.00 90.00 303 LEU A O 1
ATOM 2480 N N . LEU A 1 304 ? -14.877 14.283 11.978 1.00 88.38 304 LEU A N 1
ATOM 2481 C CA . LEU A 1 304 ? -16.131 14.755 12.558 1.00 88.38 304 LEU A CA 1
ATOM 2482 C C . LEU A 1 304 ? -17.224 13.683 12.458 1.00 88.38 304 LEU A C 1
ATOM 2484 O O . LEU A 1 304 ? -17.998 13.530 13.394 1.00 88.38 304 LEU A O 1
ATOM 2488 N N . ARG A 1 305 ? -17.252 12.883 11.385 1.00 85.31 305 ARG A N 1
ATOM 2489 C CA . ARG A 1 305 ? -18.210 11.772 11.238 1.00 85.31 305 ARG A CA 1
ATOM 2490 C C . ARG A 1 305 ? -18.007 10.694 12.307 1.00 85.31 305 ARG A C 1
ATOM 2492 O O . ARG A 1 305 ? -18.985 10.199 12.860 1.00 85.31 305 ARG A O 1
ATOM 2499 N N . VAL A 1 306 ? -16.749 10.401 12.641 1.00 84.81 306 VAL A N 1
ATOM 2500 C CA . VAL A 1 306 ? -16.364 9.478 13.723 1.00 84.81 306 VAL A CA 1
ATOM 2501 C C . VAL A 1 306 ? -16.729 10.067 15.090 1.00 84.81 306 VAL A C 1
ATOM 2503 O O . VAL A 1 306 ? -17.311 9.389 15.932 1.00 84.81 306 VAL A O 1
ATOM 2506 N N . ILE A 1 307 ? -16.448 11.356 15.307 1.00 85.38 307 ILE A N 1
ATOM 2507 C CA . ILE A 1 307 ? -16.720 12.057 16.572 1.00 85.38 307 ILE A CA 1
ATOM 2508 C C . ILE A 1 307 ? -18.220 12.176 16.845 1.00 85.38 307 ILE A C 1
ATOM 2510 O O . ILE A 1 307 ? -18.652 12.006 17.987 1.00 85.38 307 ILE A O 1
ATOM 2514 N N . LEU A 1 308 ? -19.004 12.464 15.805 1.00 84.44 308 LEU A N 1
ATOM 2515 C CA . LEU A 1 308 ? -20.462 12.524 15.859 1.00 84.44 308 LEU A CA 1
ATOM 2516 C C . LEU A 1 308 ? -21.105 11.138 15.964 1.00 84.44 308 LEU A C 1
ATOM 2518 O O . LEU A 1 308 ? -22.316 11.068 16.149 1.00 84.44 308 LEU A O 1
ATOM 2522 N N . MET A 1 309 ? -20.313 10.059 15.882 1.00 80.81 309 MET A N 1
ATOM 2523 C CA . MET A 1 309 ? -20.785 8.679 16.005 1.00 80.81 309 MET A CA 1
ATOM 2524 C C . MET A 1 309 ? -21.924 8.388 15.016 1.00 80.81 309 MET A C 1
ATOM 2526 O O . MET A 1 309 ? -22.913 7.746 15.368 1.00 80.81 309 MET A O 1
ATOM 2530 N N . LEU A 1 310 ? -21.817 8.921 13.792 1.00 68.88 310 LEU A N 1
ATOM 2531 C CA . LEU A 1 310 ? -22.859 8.754 12.781 1.00 68.88 310 LEU A CA 1
ATOM 2532 C C . LEU A 1 310 ? -22.945 7.274 12.380 1.00 68.88 310 LEU A C 1
ATOM 2534 O O . LEU A 1 310 ? -21.908 6.688 12.059 1.00 68.88 310 LEU A O 1
ATOM 2538 N N . PRO A 1 311 ? -24.146 6.666 12.374 1.00 57.03 311 PRO A N 1
ATOM 2539 C CA . PRO A 1 311 ? -24.294 5.284 11.949 1.00 57.03 311 PRO A CA 1
ATOM 2540 C C . PRO A 1 311 ? -23.882 5.149 10.479 1.00 57.03 311 PRO A C 1
ATOM 2542 O O . PRO A 1 311 ? -24.293 5.945 9.627 1.00 57.03 311 PRO A O 1
ATOM 2545 N N . GLY A 1 312 ? -23.065 4.136 10.181 1.00 52.44 312 GLY A N 1
ATOM 2546 C CA . GLY A 1 312 ? -22.901 3.655 8.813 1.00 52.44 312 GLY A CA 1
ATOM 2547 C C . GLY A 1 312 ? -24.274 3.231 8.301 1.00 52.44 312 GLY A C 1
ATOM 2548 O O . GLY A 1 312 ? -25.004 2.581 9.039 1.00 52.44 312 GLY A O 1
ATOM 2549 N N . LYS A 1 313 ? -24.645 3.710 7.108 1.00 45.09 313 LYS A N 1
ATOM 2550 C CA . LYS A 1 313 ? -25.936 3.511 6.424 1.00 45.09 313 LYS A CA 1
ATOM 2551 C C . LYS A 1 313 ? -26.780 2.348 6.979 1.00 45.09 313 LYS A C 1
ATOM 2553 O O . LYS A 1 313 ? -26.577 1.221 6.566 1.00 45.09 313 LYS A O 1
ATOM 2558 N N . GLU A 1 314 ? -27.725 2.661 7.864 1.00 40.44 314 GLU A N 1
ATOM 2559 C CA . GLU A 1 314 ? -29.130 2.223 7.860 1.00 40.44 314 GLU A CA 1
ATOM 2560 C C . GLU A 1 314 ? -29.807 2.600 9.181 1.00 40.44 314 GLU A C 1
ATOM 2562 O O . GLU A 1 314 ? -29.239 2.517 10.269 1.00 40.44 314 GLU A O 1
ATOM 2567 N N . GLY A 1 315 ? -31.030 3.115 9.061 1.00 49.09 315 GLY A N 1
ATOM 2568 C CA . GLY A 1 315 ? -31.855 3.489 10.197 1.00 49.09 315 GLY A CA 1
ATOM 2569 C C . GLY A 1 315 ? -32.464 2.257 10.854 1.00 49.09 315 GLY A C 1
ATOM 2570 O O . GLY A 1 315 ? -33.012 1.398 10.174 1.00 49.09 315 GLY A O 1
ATOM 2571 N N . GLY A 1 316 ? -32.443 2.213 12.185 1.00 47.34 316 GLY A N 1
ATOM 2572 C CA . GLY A 1 316 ? -33.251 1.255 12.932 1.00 47.34 316 GLY A CA 1
ATOM 2573 C C . GLY A 1 316 ? -32.661 0.864 14.279 1.00 47.34 316 GLY A C 1
ATOM 2574 O O . GLY A 1 316 ? -31.700 0.114 14.345 1.00 47.34 316 GLY A O 1
ATOM 2575 N N . VAL A 1 317 ? -33.353 1.294 15.338 1.00 44.88 317 VAL A N 1
ATOM 2576 C CA . VAL A 1 317 ? -33.214 0.893 16.750 1.00 44.88 317 VAL A CA 1
ATOM 2577 C C . VAL A 1 317 ? -31.998 1.471 17.490 1.00 44.88 317 VAL A C 1
ATOM 2579 O O . VAL A 1 317 ? -30.843 1.249 17.147 1.00 44.88 317 VAL A O 1
ATOM 2582 N N . LEU A 1 318 ? -32.296 2.200 18.574 1.00 51.53 318 LEU A N 1
ATOM 2583 C CA . LEU A 1 318 ? -31.351 2.720 19.568 1.00 51.53 318 LEU A CA 1
ATOM 2584 C C . LEU A 1 318 ? -30.673 1.558 20.315 1.00 51.53 318 LEU A C 1
ATOM 2586 O O . LEU A 1 318 ? -31.059 1.206 21.430 1.00 51.53 318 LEU A O 1
ATOM 2590 N N . LEU A 1 319 ? -29.683 0.933 19.686 1.00 59.94 319 LEU A N 1
ATOM 2591 C CA . LEU A 1 319 ? -28.772 0.020 20.363 1.00 59.94 319 LEU A CA 1
ATOM 2592 C C . LEU A 1 319 ? -27.778 0.822 21.224 1.00 59.94 319 LEU A C 1
ATOM 2594 O O . LEU A 1 319 ? -27.414 1.945 20.863 1.00 59.94 319 LEU A O 1
ATOM 2598 N N . PRO A 1 320 ? -27.330 0.275 22.370 1.00 66.12 320 PRO A N 1
ATOM 2599 C CA . PRO A 1 320 ? -26.270 0.898 23.148 1.00 66.12 320 PRO A CA 1
ATOM 2600 C C . PRO A 1 320 ? -25.013 1.043 22.287 1.00 66.12 320 PRO A C 1
ATOM 2602 O O . PRO A 1 320 ? -24.596 0.091 21.630 1.00 66.12 320 PRO A O 1
ATOM 2605 N N . ILE A 1 321 ? -24.420 2.241 22.299 1.00 68.12 321 ILE A N 1
ATOM 2606 C CA . ILE A 1 321 ? -23.222 2.559 21.514 1.00 6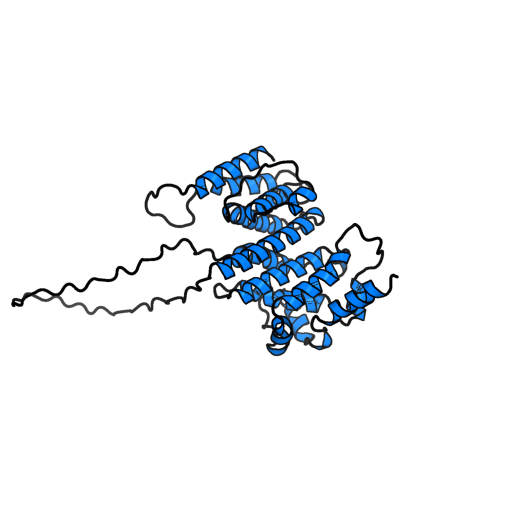8.12 321 ILE A CA 1
ATOM 2607 C C . ILE A 1 321 ? -22.092 1.601 21.934 1.00 68.12 321 ILE A C 1
ATOM 2609 O O . ILE A 1 321 ? -21.726 1.595 23.115 1.00 68.12 321 ILE A O 1
ATOM 2613 N N . PRO A 1 322 ? -21.518 0.809 21.007 1.00 76.62 322 PRO A N 1
ATOM 2614 C CA . PRO A 1 322 ? -20.385 -0.060 21.303 1.00 76.62 322 PRO A CA 1
ATOM 2615 C C . PRO A 1 322 ? -19.210 0.720 21.906 1.00 76.62 322 PRO A C 1
ATOM 2617 O O . PRO A 1 322 ? -18.887 1.824 21.459 1.00 76.62 322 PRO A O 1
ATOM 2620 N N . SER A 1 323 ? -18.520 0.134 22.891 1.00 77.69 323 SER A N 1
ATOM 2621 C CA . SER A 1 323 ? -17.347 0.751 23.537 1.00 77.69 323 SER A CA 1
ATOM 2622 C C . SER A 1 323 ? -16.260 1.145 22.532 1.00 77.69 323 SER A C 1
ATOM 2624 O O . SER A 1 323 ? -15.657 2.205 22.668 1.00 77.69 323 SER A O 1
ATOM 2626 N N . GLN A 1 324 ? -16.093 0.354 21.469 1.00 77.88 324 GLN A N 1
ATOM 2627 C CA . GLN A 1 324 ? -15.168 0.628 20.367 1.00 77.88 324 GLN A CA 1
ATOM 2628 C C . GLN A 1 324 ? -15.439 1.979 19.684 1.00 77.88 324 GLN A C 1
ATOM 2630 O O . GLN A 1 324 ? -14.500 2.716 19.396 1.00 77.88 324 GLN A O 1
ATOM 2635 N N . ILE A 1 325 ? -16.710 2.357 19.493 1.00 78.50 325 ILE A N 1
ATOM 2636 C CA . ILE A 1 325 ? -17.089 3.649 18.893 1.00 78.50 325 ILE A CA 1
ATOM 2637 C C . ILE A 1 325 ? -16.752 4.806 19.845 1.00 78.50 325 ILE A C 1
ATOM 2639 O O . ILE A 1 325 ? -16.293 5.870 19.422 1.00 78.50 325 ILE A O 1
ATOM 2643 N N . ILE A 1 326 ? -16.945 4.603 21.152 1.00 82.25 326 ILE A N 1
ATOM 2644 C CA . ILE A 1 326 ? -16.595 5.592 22.181 1.00 82.25 326 ILE A CA 1
ATOM 2645 C C . ILE A 1 326 ? -15.080 5.814 22.225 1.00 82.25 326 ILE A C 1
ATOM 2647 O O . ILE A 1 326 ? -14.631 6.961 22.307 1.00 82.25 326 ILE A O 1
ATOM 2651 N N . ASP A 1 327 ? -14.294 4.745 22.147 1.00 82.88 327 ASP A N 1
ATOM 2652 C CA . ASP A 1 327 ? -12.836 4.827 22.165 1.00 82.88 327 ASP A CA 1
ATOM 2653 C C . ASP A 1 327 ? -12.287 5.447 20.873 1.00 82.88 327 ASP A C 1
ATOM 2655 O O . ASP A 1 327 ? -11.451 6.350 20.948 1.00 82.88 327 ASP A O 1
ATOM 2659 N N . ALA A 1 328 ? -12.841 5.091 19.707 1.00 84.06 328 ALA A N 1
ATOM 2660 C CA . ALA A 1 328 ? -12.518 5.731 18.430 1.00 84.06 328 ALA A CA 1
ATOM 2661 C C . ALA A 1 328 ? -12.780 7.247 18.466 1.00 84.06 328 ALA A C 1
ATOM 2663 O O . ALA A 1 328 ? -11.932 8.041 18.053 1.00 84.06 328 ALA A O 1
ATOM 2664 N N . ARG A 1 329 ? -13.910 7.682 19.047 1.00 87.06 329 ARG A N 1
ATOM 2665 C CA . ARG A 1 329 ? -14.199 9.109 19.266 1.00 87.06 329 ARG A CA 1
ATOM 2666 C C . ARG A 1 329 ? -13.149 9.781 20.152 1.00 87.06 329 ARG A C 1
ATOM 2668 O O . ARG A 1 329 ? -12.691 10.875 19.821 1.00 87.06 329 ARG A O 1
ATOM 2675 N N . LYS A 1 330 ? -12.786 9.177 21.289 1.00 86.75 330 LYS A N 1
ATOM 2676 C CA . LYS A 1 330 ? -11.783 9.750 22.209 1.00 86.75 330 LYS A CA 1
ATOM 2677 C C . LYS A 1 330 ? -10.422 9.892 21.529 1.00 86.75 330 LYS A C 1
ATOM 2679 O O . LYS A 1 330 ? -9.778 10.929 21.674 1.00 86.75 330 LYS A O 1
ATOM 2684 N N . LEU A 1 331 ? -10.007 8.878 20.771 1.00 86.31 331 LEU A N 1
ATOM 2685 C CA . LEU A 1 331 ? -8.755 8.894 20.017 1.00 86.31 331 LEU A CA 1
ATOM 2686 C C . LEU A 1 331 ? -8.772 9.952 18.915 1.00 86.31 331 LEU A C 1
ATOM 2688 O O . LEU A 1 331 ? -7.813 10.710 18.808 1.00 86.31 331 LEU A O 1
ATOM 2692 N N . ALA A 1 332 ? -9.870 10.075 18.164 1.00 88.19 332 ALA A N 1
ATOM 2693 C CA . ALA A 1 332 ? -10.027 11.114 17.147 1.00 88.19 332 ALA A CA 1
ATOM 2694 C C . ALA A 1 332 ? -9.927 12.529 17.745 1.00 88.19 332 ALA A C 1
ATOM 2696 O O . ALA A 1 332 ? -9.245 13.384 17.184 1.00 88.19 332 ALA A O 1
ATOM 2697 N N . LEU A 1 333 ? -10.542 12.771 18.908 1.00 88.44 333 LEU A N 1
ATOM 2698 C CA . LEU A 1 333 ? -10.417 14.049 19.618 1.00 88.44 333 LEU A CA 1
ATOM 2699 C C . LEU A 1 333 ? -8.972 14.311 20.059 1.00 88.44 333 LEU A C 1
ATOM 2701 O O . LEU A 1 333 ? -8.435 15.379 19.779 1.00 88.44 333 LEU A O 1
ATOM 2705 N N . LYS A 1 334 ? -8.325 13.325 20.692 1.00 88.19 334 LYS A N 1
ATOM 2706 C CA . LYS A 1 334 ? -6.928 13.436 21.142 1.00 88.19 334 LYS A CA 1
ATOM 2707 C C . LYS A 1 334 ? -5.970 13.671 19.966 1.00 88.19 334 LYS A C 1
ATOM 2709 O O . LYS A 1 334 ? -5.025 14.441 20.104 1.00 88.19 334 LYS A O 1
ATOM 2714 N N . PHE A 1 335 ? -6.228 13.046 18.817 1.00 89.50 335 PHE A N 1
ATOM 2715 C CA . PHE A 1 335 ? -5.476 13.260 17.583 1.00 89.50 335 PHE A CA 1
ATOM 2716 C C . PHE A 1 335 ? -5.602 14.701 17.094 1.00 89.50 335 PHE A C 1
ATOM 2718 O O . PHE A 1 335 ? -4.586 15.358 16.887 1.00 89.50 335 PHE A O 1
ATOM 2725 N N . LEU A 1 336 ? -6.829 15.211 16.956 1.00 88.44 336 LEU A N 1
ATOM 2726 C CA . LEU A 1 336 ? -7.070 16.578 16.488 1.00 88.44 336 LEU A CA 1
ATOM 2727 C C . LEU A 1 336 ? -6.471 17.630 17.423 1.00 88.44 336 LEU A C 1
ATOM 2729 O O . LEU A 1 336 ? -5.981 18.641 16.945 1.00 88.44 336 LEU A O 1
ATOM 2733 N N . SER A 1 337 ? -6.459 17.385 18.736 1.00 86.75 337 SER A N 1
ATOM 2734 C CA . SER A 1 337 ? -5.787 18.265 19.704 1.00 86.75 337 SER A CA 1
ATOM 2735 C C . SER A 1 337 ? -4.255 18.248 19.611 1.00 86.75 337 SER A C 1
ATOM 2737 O O . SER A 1 337 ? -3.608 19.050 20.276 1.00 86.75 337 SER A O 1
ATOM 2739 N N . SER A 1 338 ? -3.674 17.312 18.855 1.00 85.62 338 SER A N 1
ATOM 2740 C CA . SER A 1 338 ? -2.222 17.143 18.700 1.00 85.62 338 SER A CA 1
ATOM 2741 C C . SER A 1 338 ? -1.668 17.626 17.355 1.00 85.62 338 SER A C 1
ATOM 2743 O O . SER A 1 338 ? -0.455 17.547 17.153 1.00 85.62 338 SER A O 1
ATOM 2745 N N . LEU A 1 339 ? -2.549 18.012 16.426 1.00 82.25 339 LEU A N 1
ATOM 2746 C CA . LEU A 1 339 ? -2.204 18.646 15.151 1.00 82.25 339 LEU A CA 1
ATOM 2747 C C . LEU A 1 339 ? -2.065 20.152 15.363 1.00 82.25 339 LEU A C 1
ATOM 2749 O O . LEU A 1 339 ? -1.162 20.724 14.718 1.00 82.25 339 LEU A O 1
#

InterPro domains:
  IPR026971 Condensin subunit 1/Condensin-2 complex subunit D3 [PTHR14222] (23-325)
  IPR060186 Condensin-2 complex subunit D3-like, N-terminal domain [PF26777] (26-227)

Foldseek 3Di:
DPVPVVVLLLVLLLLQPFCVVPDVVLLVVCVVVLLDDGDAGDPVNVCSCCVVQCVNLVSLCVSLVVLLDPPDPPPDACPVVCVVSNHQLSVLLSNLSNLLVQLLDLPRDLSSLLSNLSSLLSLLSCCSGPCSVVSVSDRPVSNLSSLCSLVSSQNPPPPDDDPPPPPPDPDDDDDDDDDDDDDDDDDDDPPPPPPPPPPPNDDDDPVSNVSSQVSSLSSLLSVLSSLVPDEQAVPVVVLLSLLLSLLVQLLVDQDDDDLDDDDPVLSVPDDGSNNSSLSSLVSCCDCRHHPPCPSVVSNVVSCVCLLVLPDDDDDDDDDPDDVSSVSSNVVSVSSNVSD

Organism: NCBI:txid35019

pLDDT: mean 76.92, std 20.45, range [29.77, 97.88]

Secondary structure (DSSP, 8-state):
--HHHHHHHHHHHHTSPPTTTS-HHHHHHHHHTTTSSPPPPPHHHHHHHHTTTTHHHHHHHHHHGGGT-TT------HHHHHHHTT--HHHHHHHHHHHHHHTTSTT--HHHHHHHHHHHHHHHHHHHSTTTTTTT---HHHHHHHHHHHHHSS-TTTTS------------------------------------------PPPHHHHHHHHHHHHHHHHHHHHHHHH---TT-HHHHHHHHHHHHHHHTSS------PPP-HHHHHT--SHHHHHHHHHHHHTSTTT-SSTHHHHHHHHHHHHHHTTPPSS-----PPPPHHHHHHHHHHHHHHTT-

Radius of gyration: 25.7 Å; chains: 1; bounding box: 100×61×50 Å

Sequence (339 aa):
MYFTVWETRYIDLVTFPPSTILHNAWVDTVWELDFTETEPLDSRTEGLITDDGLEAFVRLYKALFPFSADDHETTESIWPLLVESNLCPKAVVAVLHHFVQEAQNRKANTQQRLFALHAAGLYFLLVEIPGSIANQLLHPVMFEKCLQTLSKCWPEELDLPRKRKKKQSKNLMGERKKGKPARNENAPMDDIFEEEDVQEEIYFSTRELLEIREALFLLLKNLLRLFSKFSLKERPQCVQTCIQIFVKLTSLEPCTLDFKPLDVTTISRAKYVSELAYFGLRLLCSPLHSPGDKALRQVFYQLLRVILMLPGKEGGVLLPIPSQIIDARKLALKFLSSL